Protein AF-0000000073205820 (afdb_homodimer)

Nearest PDB structures (foldseek):
  7w6e-assembly1_A  TM=9.275E-01  e=4.771E-14  Cannabis sativa
  5b0f-assembly1_B  TM=9.514E-01  e=3.331E-13  Cannabis sativa
  5b0c-assembly1_B  TM=9.451E-01  e=3.809E-13  Cannabis sativa
  5b0e-assembly1_A  TM=9.292E-01  e=3.331E-13  Cannabis sativa
  5b08-assembly1_A  TM=9.313E-01  e=4.657E-13  Cannabis sativa

Secondary structure (DSSP, 8-state):
-------EEEEEEEEE-TTS-HHHHHHHHHHHHHHHHH-TT--EEEEEEB--SSGGGTT--EEEEEEESSHHHHHHHHHSHHHHHHHHHHHTTEEEEEEEEE--EE---/-------EEEEEEEEE-TTS-HHHHHHHHHHHHHHHHH-TT--EEEEEEB--SSGGGTT--EEEEEEESSHHHHHHHHHSHHHHHHHHHHHTT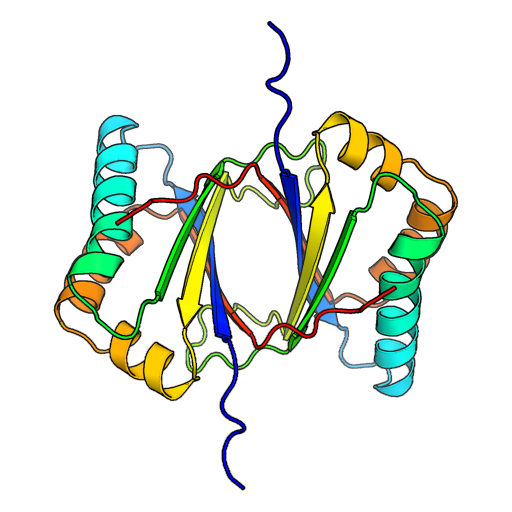EEEEEEEEE--EE---

InterPro domains:
  IPR011008 Dimeric alpha-beta barrel [SSF54909] (8-105)
  IPR013097 Stress responsive alpha+beta-barrel [PF07876] (8-103)
  IPR013097 Stress responsive alpha+beta-barrel [PS51502] (8-102)
  IPR013097 Stress responsive alpha+beta-barrel [SM00886] (8-104)
  IPR044662 Stress-response A/B barrel domain-containing protein HS1/DABB1-like [PTHR33178] (6-105)

Structure (mmCIF, N/CA/C/O backbone):
data_AF-0000000073205820-model_v1
#
loop_
_entity.id
_entity.type
_entity.pdbx_description
1 polymer 'Stress-response A/B barrel domain-containing protein'
#
loop_
_atom_site.group_PDB
_atom_site.id
_atom_site.type_symbol
_atom_site.label_atom_id
_atom_site.label_alt_id
_atom_site.label_comp_id
_atom_site.label_asym_id
_atom_site.label_entity_id
_atom_site.label_seq_id
_atom_site.pdbx_PDB_ins_code
_atom_site.Cartn_x
_atom_site.Cartn_y
_atom_site.Cartn_z
_atom_site.occupancy
_atom_site.B_iso_or_equiv
_atom_site.auth_seq_id
_atom_site.auth_comp_id
_atom_site.auth_asym_id
_atom_site.auth_atom_id
_atom_site.pdbx_PDB_model_num
ATOM 1 N N . MET A 1 1 ? -28.156 -0.396 -0.488 1 25.27 1 MET A N 1
ATOM 2 C CA . MET A 1 1 ? -27.141 0.649 -0.623 1 25.27 1 MET A CA 1
ATOM 3 C C . MET A 1 1 ? -26.062 0.242 -1.625 1 25.27 1 MET A C 1
ATOM 5 O O . MET A 1 1 ? -25.562 -0.881 -1.579 1 25.27 1 MET A O 1
ATOM 9 N N . GLU A 1 2 ? -26.172 0.515 -2.824 1 32.12 2 GLU A N 1
ATOM 10 C CA . GLU A 1 2 ? -25.359 0.076 -3.961 1 32.12 2 GLU A CA 1
ATOM 11 C C . GLU A 1 2 ? -23.875 0.065 -3.615 1 32.12 2 GLU A C 1
ATOM 13 O O . GLU A 1 2 ? -23.328 1.087 -3.203 1 32.12 2 GLU A O 1
ATOM 18 N N . GLU A 1 3 ? -23.391 -0.804 -2.898 1 40.12 3 GLU A N 1
ATOM 19 C CA . GLU A 1 3 ? -21.969 -0.789 -2.615 1 40.12 3 GLU A CA 1
ATOM 20 C C . GLU A 1 3 ? -21.188 -0.096 -3.73 1 40.12 3 GLU A C 1
ATOM 22 O O . GLU A 1 3 ? -21.328 -0.445 -4.902 1 40.12 3 GLU A O 1
ATOM 27 N N . ALA A 1 4 ? -21.125 1.211 -3.668 1 45.03 4 ALA A N 1
ATOM 28 C CA . ALA A 1 4 ? -20.641 2.174 -4.656 1 45.03 4 ALA A CA 1
ATOM 29 C C . ALA A 1 4 ? -19.484 1.592 -5.469 1 45.03 4 ALA A C 1
ATOM 31 O O . ALA A 1 4 ? -18.516 1.087 -4.91 1 45.03 4 ALA A O 1
ATOM 32 N N . LYS A 1 5 ? -19.781 1.108 -6.789 1 66.94 5 LYS A N 1
ATOM 33 C CA . LYS A 1 5 ? -18.891 0.89 -7.922 1 66.94 5 LYS A CA 1
ATOM 34 C C . LYS A 1 5 ? -17.734 1.889 -7.91 1 66.94 5 LYS A C 1
ATOM 36 O O . LYS A 1 5 ? -17.938 3.076 -7.648 1 66.94 5 LYS A O 1
ATOM 41 N N . GLY A 1 6 ? -16.469 1.368 -7.664 1 87.12 6 GLY A N 1
ATOM 42 C CA . GLY A 1 6 ? -15.281 2.199 -7.801 1 87.12 6 GLY A CA 1
ATOM 43 C C . GLY A 1 6 ? -13.984 1.413 -7.703 1 87.12 6 GLY A C 1
ATOM 44 O O . GLY A 1 6 ? -13.984 0.269 -7.246 1 87.12 6 GLY A O 1
ATOM 45 N N . LEU A 1 7 ? -13.016 2.033 -8.07 1 95 7 LEU A N 1
ATOM 46 C CA . LEU A 1 7 ? -11.688 1.425 -8.086 1 95 7 LEU A CA 1
ATOM 47 C C . LEU A 1 7 ? -11.305 0.918 -6.699 1 95 7 LEU A C 1
ATOM 49 O O . LEU A 1 7 ? -11.562 1.588 -5.699 1 95 7 LEU A O 1
ATOM 53 N N . VAL A 1 8 ? -10.883 -0.268 -6.594 1 97.44 8 VAL A N 1
ATOM 54 C CA . VAL A 1 8 ? -10.336 -0.838 -5.371 1 97.44 8 VAL A CA 1
ATOM 55 C C . VAL A 1 8 ? -8.883 -1.249 -5.598 1 97.44 8 VAL A C 1
ATOM 57 O O . VAL A 1 8 ? -8.57 -1.942 -6.566 1 97.44 8 VAL A O 1
ATOM 60 N N . ASN A 1 9 ? -8.062 -0.764 -4.758 1 97.88 9 ASN A N 1
ATOM 61 C CA . ASN A 1 9 ? -6.676 -1.213 -4.762 1 97.88 9 ASN A CA 1
ATOM 62 C C . ASN A 1 9 ? -6.438 -2.311 -3.729 1 97.88 9 ASN A C 1
ATOM 64 O O . ASN A 1 9 ? -6.836 -2.176 -2.57 1 97.88 9 ASN A O 1
ATOM 68 N N . HIS A 1 10 ? -5.922 -3.406 -4.145 1 98.25 10 HIS A N 1
ATOM 69 C CA . HIS A 1 10 ? -5.426 -4.484 -3.299 1 98.25 10 HIS A CA 1
ATOM 70 C C . HIS A 1 10 ? -3.916 -4.379 -3.102 1 98.25 10 HIS A C 1
ATOM 72 O O . HIS A 1 10 ? -3.146 -4.617 -4.035 1 98.25 10 HIS A O 1
ATOM 78 N N . VAL A 1 11 ? -3.488 -4.012 -1.901 1 98.5 11 VAL A N 1
ATOM 79 C CA . VAL A 1 11 ? -2.08 -3.791 -1.588 1 98.5 11 VAL A CA 1
ATOM 80 C C . VAL A 1 11 ? -1.562 -4.926 -0.704 1 98.5 11 VAL A C 1
ATOM 82 O O . VAL A 1 11 ? -2.172 -5.25 0.317 1 98.5 11 VAL A O 1
ATOM 85 N N . VAL A 1 12 ? -0.454 -5.516 -1.089 1 98.25 12 VAL A N 1
ATOM 86 C CA . VAL A 1 12 ? 0.196 -6.578 -0.327 1 98.25 12 VAL A CA 1
ATOM 87 C C . VAL A 1 12 ? 1.626 -6.168 0.014 1 98.25 12 VAL A C 1
ATOM 89 O O . VAL A 1 12 ? 2.42 -5.859 -0.878 1 98.25 12 VAL A O 1
ATOM 92 N N . LEU A 1 13 ? 1.946 -6.039 1.263 1 98.38 13 LEU A N 1
ATOM 93 C CA . LEU A 1 13 ? 3.309 -5.871 1.758 1 98.38 13 LEU A CA 1
ATOM 94 C C . LEU A 1 13 ? 3.881 -7.199 2.238 1 98.38 13 LEU A C 1
ATOM 96 O O . LEU A 1 13 ? 3.225 -7.926 2.988 1 98.38 13 LEU A O 1
ATOM 100 N N . THR A 1 14 ? 5.129 -7.477 1.815 1 98 14 THR A N 1
ATOM 101 C CA . THR A 1 14 ? 5.664 -8.773 2.211 1 98 14 THR A CA 1
ATOM 102 C C . THR A 1 14 ? 7.137 -8.656 2.594 1 98 14 THR A C 1
ATOM 104 O O . THR A 1 14 ? 7.828 -7.738 2.146 1 98 14 THR A O 1
ATOM 107 N N . LYS A 1 15 ? 7.535 -9.469 3.469 1 97.69 15 LYS A N 1
ATOM 108 C CA . LYS A 1 15 ? 8.922 -9.867 3.688 1 97.69 15 LYS A CA 1
ATOM 109 C C . LYS A 1 15 ? 9.125 -11.352 3.41 1 97.69 15 LYS A C 1
ATOM 111 O O . LYS A 1 15 ? 8.484 -12.203 4.039 1 97.69 15 LYS A O 1
ATOM 116 N N . PHE A 1 16 ? 9.945 -11.703 2.479 1 97.31 16 PHE A N 1
ATOM 117 C CA . PHE A 1 16 ? 10.25 -13.102 2.199 1 97.31 16 PHE A CA 1
ATOM 118 C C . PHE A 1 16 ? 11.117 -13.695 3.299 1 97.31 16 PHE A C 1
ATOM 120 O O . PHE A 1 16 ? 11.898 -12.984 3.941 1 97.31 16 PHE A O 1
ATOM 127 N N . LYS A 1 17 ? 10.969 -14.977 3.473 1 97.06 17 LYS A N 1
ATOM 128 C CA . LYS A 1 17 ? 11.891 -15.68 4.359 1 97.06 17 LYS A CA 1
ATOM 129 C C . LYS A 1 17 ? 13.328 -15.594 3.844 1 97.06 17 LYS A C 1
ATOM 131 O O . LYS A 1 17 ? 13.555 -15.555 2.633 1 97.06 17 LYS A O 1
ATOM 136 N N . ASP A 1 18 ? 14.25 -15.641 4.738 1 95.12 18 ASP A N 1
ATOM 137 C CA . ASP A 1 18 ? 15.656 -15.453 4.402 1 95.12 18 ASP A CA 1
ATOM 138 C C . ASP A 1 18 ? 16.172 -16.594 3.539 1 95.12 18 ASP A C 1
ATOM 140 O O . ASP A 1 18 ? 17.141 -16.422 2.797 1 95.12 18 ASP A O 1
ATOM 144 N N . ASP A 1 19 ? 15.539 -17.734 3.607 1 95.75 19 ASP A N 1
ATOM 145 C CA . ASP A 1 19 ? 16.062 -18.906 2.924 1 95.75 19 ASP A CA 1
ATOM 146 C C . ASP A 1 19 ? 15.438 -19.062 1.542 1 95.75 19 ASP A C 1
ATOM 148 O O . ASP A 1 19 ? 15.742 -20.016 0.823 1 95.75 19 ASP A O 1
ATOM 152 N N . VAL A 1 20 ? 14.547 -18.156 1.195 1 95.94 20 VAL A N 1
ATOM 153 C CA . VAL A 1 20 ? 13.961 -18.219 -0.141 1 95.94 20 VAL A CA 1
ATOM 154 C C . VAL A 1 20 ? 14.961 -17.688 -1.165 1 95.94 20 VAL A C 1
ATOM 156 O O . VAL A 1 20 ? 15.438 -16.562 -1.041 1 95.94 20 VAL A O 1
ATOM 159 N N . ALA A 1 21 ? 15.203 -18.438 -2.217 1 95.62 21 ALA A N 1
ATOM 160 C CA . ALA A 1 21 ? 16.172 -18.062 -3.242 1 95.62 21 ALA A CA 1
ATOM 161 C C . ALA A 1 21 ? 15.648 -16.906 -4.098 1 95.62 21 ALA A C 1
ATOM 163 O O . ALA A 1 21 ? 14.453 -16.859 -4.41 1 95.62 21 ALA A O 1
ATOM 164 N N . PRO A 1 22 ? 16.547 -16 -4.508 1 94.19 22 PRO A N 1
ATOM 165 C CA . PRO A 1 22 ? 16.125 -14.883 -5.359 1 94.19 22 PRO A CA 1
ATOM 166 C C . PRO A 1 22 ? 15.422 -15.344 -6.629 1 94.19 22 PRO A C 1
ATOM 168 O O . PRO A 1 22 ? 14.477 -14.695 -7.086 1 94.19 22 PRO A O 1
ATOM 171 N N . GLU A 1 23 ? 15.852 -16.422 -7.176 1 95.12 23 GLU A N 1
ATOM 172 C CA . GLU A 1 23 ? 15.219 -16.938 -8.383 1 95.12 23 GLU A CA 1
ATOM 173 C C . GLU A 1 23 ? 13.773 -17.344 -8.117 1 95.12 23 GLU A C 1
ATOM 175 O O . GLU A 1 23 ? 12.906 -17.188 -8.977 1 95.12 23 GLU A O 1
ATOM 180 N N . ARG A 1 24 ? 13.539 -17.906 -6.969 1 94.81 24 ARG A N 1
ATOM 181 C CA . ARG A 1 24 ? 12.188 -18.297 -6.59 1 94.81 24 ARG A CA 1
ATOM 182 C C . ARG A 1 24 ? 11.297 -17.062 -6.422 1 94.81 24 ARG A C 1
ATOM 184 O O . ARG A 1 24 ? 10.125 -17.094 -6.809 1 94.81 24 ARG A O 1
ATOM 191 N N . ILE A 1 25 ? 11.852 -16.047 -5.867 1 94.5 25 ILE A N 1
ATOM 192 C CA . ILE A 1 25 ? 11.117 -14.789 -5.703 1 94.5 25 ILE A CA 1
ATOM 193 C C . ILE A 1 25 ? 10.734 -14.234 -7.074 1 94.5 25 ILE A C 1
ATOM 195 O O . ILE A 1 25 ? 9.594 -13.82 -7.281 1 94.5 25 ILE A O 1
ATOM 199 N N . GLU A 1 26 ? 11.656 -14.25 -8 1 94.06 26 GLU A N 1
ATOM 200 C CA . GLU A 1 26 ? 11.375 -13.781 -9.352 1 94.06 26 GLU A CA 1
ATOM 201 C C . GLU A 1 26 ? 10.266 -14.602 -10 1 94.06 26 GLU A C 1
ATOM 203 O O . GLU A 1 26 ? 9.391 -14.039 -10.672 1 94.06 26 GLU A O 1
ATOM 208 N N . ASP A 1 27 ? 10.328 -15.891 -9.82 1 94.56 27 ASP A N 1
ATOM 209 C CA . ASP A 1 27 ? 9.289 -16.766 -10.359 1 94.56 27 ASP A CA 1
ATOM 210 C C . ASP A 1 27 ? 7.922 -16.406 -9.773 1 94.56 27 ASP A C 1
ATOM 212 O O . ASP A 1 27 ? 6.918 -16.406 -10.492 1 94.56 27 ASP A O 1
ATOM 216 N N . PHE A 1 28 ? 7.91 -16.109 -8.531 1 93.81 28 PHE A N 1
ATOM 217 C CA . PHE A 1 28 ? 6.66 -15.766 -7.871 1 93.81 28 PHE A CA 1
ATOM 218 C C . PHE A 1 28 ? 6.129 -14.43 -8.375 1 93.81 28 PHE A C 1
ATOM 220 O O . PHE A 1 28 ? 4.926 -14.273 -8.594 1 93.81 28 PHE A O 1
ATOM 227 N N . ILE A 1 29 ? 7.012 -13.531 -8.578 1 94.19 29 ILE A N 1
ATOM 228 C CA . ILE A 1 29 ? 6.602 -12.219 -9.078 1 94.19 29 ILE A CA 1
ATOM 229 C C . ILE A 1 29 ? 6.016 -12.359 -10.477 1 94.19 29 ILE A C 1
ATOM 231 O O . ILE A 1 29 ? 4.973 -11.773 -10.789 1 94.19 29 ILE A O 1
ATOM 235 N N . LYS A 1 30 ? 6.645 -13.219 -11.312 1 94.31 30 LYS A N 1
ATOM 236 C CA . LYS A 1 30 ? 6.117 -13.5 -12.648 1 94.31 30 LYS A CA 1
ATOM 237 C C . LYS A 1 30 ? 4.758 -14.188 -12.57 1 94.31 30 LYS A C 1
ATOM 239 O O . LYS A 1 30 ? 3.852 -13.875 -13.344 1 94.31 30 LYS A O 1
ATOM 244 N N . GLY A 1 31 ? 4.66 -15.125 -11.688 1 95.25 31 GLY A N 1
ATOM 245 C CA . GLY A 1 31 ? 3.387 -15.797 -11.484 1 95.25 31 GLY A CA 1
ATOM 246 C C . GLY A 1 31 ? 2.279 -14.859 -11.055 1 95.25 31 GLY A C 1
ATOM 247 O O . GLY A 1 31 ? 1.153 -14.945 -11.547 1 95.25 31 GLY A O 1
ATOM 248 N N . PHE A 1 32 ? 2.602 -13.992 -10.094 1 96.94 32 PHE A N 1
ATOM 249 C CA . PHE A 1 32 ? 1.637 -13 -9.641 1 96.94 32 PHE A CA 1
ATOM 250 C C . PHE A 1 32 ? 1.197 -12.109 -10.789 1 96.94 32 PHE A C 1
ATOM 252 O O . PHE A 1 32 ? 0.002 -11.875 -10.984 1 96.94 32 PHE A O 1
ATOM 259 N N . ALA A 1 33 ? 2.131 -11.664 -11.555 1 95.12 33 ALA A N 1
ATOM 260 C CA . ALA A 1 33 ? 1.841 -10.805 -12.703 1 95.12 33 ALA A CA 1
ATOM 261 C C . ALA A 1 33 ? 0.921 -11.516 -13.695 1 95.12 33 ALA A C 1
ATOM 263 O O . ALA A 1 33 ? 0.02 -10.891 -14.266 1 95.12 33 ALA A O 1
ATOM 264 N N . ASN A 1 34 ? 1.085 -12.781 -13.875 1 95.56 34 ASN A N 1
ATOM 265 C CA . ASN A 1 34 ? 0.325 -13.547 -14.852 1 95.56 34 ASN A CA 1
ATOM 266 C C . ASN A 1 34 ? -1.138 -13.688 -14.445 1 95.56 34 ASN A C 1
ATOM 268 O O . ASN A 1 34 ? -1.985 -14.047 -15.266 1 95.56 34 ASN A O 1
ATOM 272 N N . LEU A 1 35 ? -1.442 -13.477 -13.164 1 96.88 35 LEU A N 1
ATOM 273 C CA . LEU A 1 35 ? -2.826 -13.57 -12.719 1 96.88 35 LEU A CA 1
ATOM 274 C C . LEU A 1 35 ? -3.705 -12.555 -13.43 1 96.88 35 LEU A C 1
ATOM 276 O O . LEU A 1 35 ? -4.906 -12.773 -13.609 1 96.88 35 LEU A O 1
ATOM 280 N N . VAL A 1 36 ? -3.131 -11.43 -13.852 1 95.25 36 VAL A N 1
ATOM 281 C CA . VAL A 1 36 ? -3.879 -10.422 -14.602 1 95.25 36 VAL A CA 1
ATOM 282 C C . VAL A 1 36 ? -4.461 -11.047 -15.867 1 95.25 36 VAL A C 1
ATOM 284 O O . VAL A 1 36 ? -5.574 -10.711 -16.281 1 95.25 36 VAL A O 1
ATOM 287 N N . ASN A 1 37 ? -3.736 -12 -16.484 1 95.19 37 ASN A N 1
ATOM 288 C CA . ASN A 1 37 ? -4.172 -12.664 -17.703 1 95.19 37 ASN A CA 1
ATOM 289 C C . ASN A 1 37 ? -5.203 -13.75 -17.422 1 95.19 37 ASN A C 1
ATOM 291 O O . ASN A 1 37 ? -5.992 -14.109 -18.297 1 95.19 37 ASN A O 1
ATOM 295 N N . LEU A 1 38 ? -5.23 -14.219 -16.25 1 96.5 38 LEU A N 1
ATOM 296 C CA . LEU A 1 38 ? -6.047 -15.391 -15.93 1 96.5 38 LEU A CA 1
ATOM 297 C C . LEU A 1 38 ? -7.348 -14.977 -15.25 1 96.5 38 LEU A C 1
ATOM 299 O O . LEU A 1 38 ? -8.344 -15.695 -15.32 1 96.5 38 LEU A O 1
ATOM 303 N N . ILE A 1 39 ? -7.355 -13.82 -14.586 1 97.62 39 ILE A N 1
ATOM 304 C CA . ILE A 1 39 ? -8.484 -13.43 -13.758 1 97.62 39 ILE A CA 1
ATOM 305 C C . ILE A 1 39 ? -9.039 -12.086 -14.234 1 97.62 39 ILE A C 1
ATOM 307 O O . ILE A 1 39 ? -8.547 -11.031 -13.852 1 97.62 39 ILE A O 1
ATOM 311 N N . PRO A 1 40 ? -10.094 -12.031 -14.93 1 96.31 40 PRO A N 1
ATOM 312 C CA . PRO A 1 40 ? -10.602 -10.852 -15.641 1 96.31 40 PRO A CA 1
ATOM 313 C C . PRO A 1 40 ? -10.844 -9.664 -14.719 1 96.31 40 PRO A C 1
ATOM 315 O O . PRO A 1 40 ? -10.547 -8.523 -15.086 1 96.31 40 PRO A O 1
ATOM 318 N N . PRO A 1 41 ? -11.242 -9.859 -13.492 1 96.88 41 PRO A N 1
ATOM 319 C CA . PRO A 1 41 ? -11.5 -8.688 -12.641 1 96.88 41 PRO A CA 1
ATOM 320 C C . PRO A 1 41 ? -10.219 -7.969 -12.227 1 96.88 41 PRO A C 1
ATOM 322 O O . PRO A 1 41 ? -10.273 -6.84 -11.734 1 96.88 41 PRO A O 1
ATOM 325 N N . MET A 1 42 ? -9.102 -8.617 -12.266 1 97 42 MET A N 1
ATOM 326 C CA . MET A 1 42 ? -7.82 -7.977 -11.992 1 97 42 MET A CA 1
ATOM 327 C C . MET A 1 42 ? -7.387 -7.105 -13.164 1 97 42 MET A C 1
ATOM 329 O O . MET A 1 42 ? -6.949 -7.617 -14.195 1 97 42 MET A O 1
ATOM 333 N N . LYS A 1 43 ? -7.379 -5.793 -13.023 1 95.44 43 LYS A N 1
ATOM 334 C CA . LYS A 1 43 ? -7.25 -4.883 -14.156 1 95.44 43 LYS A CA 1
ATOM 335 C C . LYS A 1 43 ? -5.805 -4.434 -14.344 1 95.44 43 LYS A C 1
ATOM 337 O O . LYS A 1 43 ? -5.406 -4.051 -15.445 1 95.44 43 LYS A O 1
ATOM 342 N N . SER A 1 44 ? -5.105 -4.449 -13.273 1 95 44 SER A N 1
ATOM 343 C CA . SER A 1 44 ? -3.705 -4.055 -13.352 1 95 44 SER A CA 1
ATOM 344 C C . SER A 1 44 ? -2.889 -4.676 -12.227 1 95 44 SER A C 1
ATOM 346 O O . SER A 1 44 ? -3.451 -5.172 -11.25 1 95 44 SER A O 1
ATOM 348 N N . PHE A 1 45 ? -1.601 -4.688 -12.438 1 96.81 45 PHE A N 1
ATOM 349 C CA . PHE A 1 45 ? -0.646 -5.195 -11.461 1 96.81 45 PHE A CA 1
ATOM 350 C C . PHE A 1 45 ? 0.653 -4.398 -11.508 1 96.81 45 PHE A C 1
ATOM 352 O O . PHE A 1 45 ? 1.171 -4.109 -12.586 1 96.81 45 PHE A O 1
ATOM 359 N N . SER A 1 46 ? 1.111 -3.971 -10.414 1 96.62 46 SER A N 1
ATOM 360 C CA . SER A 1 46 ? 2.422 -3.354 -10.25 1 96.62 46 SER A CA 1
ATOM 361 C C . SER A 1 46 ? 3.094 -3.811 -8.961 1 96.62 46 SER A C 1
ATOM 363 O O . SER A 1 46 ? 2.426 -4.305 -8.047 1 96.62 46 SER A O 1
ATOM 365 N N . TRP A 1 47 ? 4.348 -3.717 -8.961 1 97 47 TRP A N 1
ATOM 366 C CA . TRP A 1 47 ? 5.078 -4.109 -7.762 1 97 47 TRP A CA 1
ATOM 367 C C . TRP A 1 47 ? 6.422 -3.395 -7.68 1 97 47 TRP A C 1
ATOM 369 O O . TRP A 1 47 ? 6.84 -2.742 -8.641 1 97 47 TRP A O 1
ATOM 379 N N . GLY A 1 48 ? 7.066 -3.439 -6.52 1 97 48 GLY A N 1
ATOM 380 C CA . GLY A 1 48 ? 8.406 -2.902 -6.355 1 97 48 GLY A CA 1
ATOM 381 C C . GLY A 1 48 ? 9.047 -3.293 -5.035 1 97 48 GLY A C 1
ATOM 382 O O . GLY A 1 48 ? 8.367 -3.76 -4.121 1 97 48 GLY A O 1
ATOM 383 N N . LYS A 1 49 ? 10.359 -3.154 -5.047 1 96.5 49 LYS A N 1
ATOM 384 C CA . LYS A 1 49 ? 11.117 -3.357 -3.816 1 96.5 49 LYS A CA 1
ATOM 385 C C . LYS A 1 49 ? 11.227 -2.064 -3.014 1 96.5 49 LYS A C 1
ATOM 387 O O . LYS A 1 49 ? 11.203 -0.971 -3.584 1 96.5 49 LYS A O 1
ATOM 392 N N . ASP A 1 50 ? 11.352 -2.24 -1.701 1 97.62 50 ASP A N 1
ATOM 393 C CA . ASP A 1 50 ? 11.531 -1.11 -0.795 1 97.62 50 ASP A CA 1
ATOM 394 C C . ASP A 1 50 ? 12.789 -0.317 -1.151 1 97.62 50 ASP A C 1
ATOM 396 O O . ASP A 1 50 ? 13.852 -0.896 -1.375 1 97.62 50 ASP A O 1
ATOM 400 N N . VAL A 1 51 ? 12.633 0.996 -1.205 1 96.5 51 VAL A N 1
ATOM 401 C CA . VAL A 1 51 ? 13.766 1.896 -1.395 1 96.5 51 VAL A CA 1
ATOM 402 C C . VAL A 1 51 ? 13.766 2.967 -0.307 1 96.5 51 VAL A C 1
ATOM 404 O O . VAL A 1 51 ? 14.367 4.027 -0.471 1 96.5 51 VAL A O 1
ATOM 407 N N . SER A 1 52 ? 12.977 2.707 0.782 1 94.38 52 SER A N 1
ATOM 408 C CA . SER A 1 52 ? 12.852 3.684 1.857 1 94.38 52 SER A CA 1
ATOM 409 C C . SER A 1 52 ? 14.195 3.955 2.523 1 94.38 52 SER A C 1
ATOM 411 O O . SER A 1 52 ? 15.039 3.064 2.609 1 94.38 52 SER A O 1
ATOM 413 N N . ASP A 1 53 ? 14.375 5.129 3.018 1 87.25 53 ASP A N 1
ATOM 414 C CA . ASP A 1 53 ? 15.547 5.496 3.807 1 87.25 53 ASP A CA 1
ATOM 415 C C . ASP A 1 53 ? 15.258 5.391 5.301 1 87.25 53 ASP A C 1
ATOM 417 O O . ASP A 1 53 ? 16.156 5.539 6.125 1 87.25 53 ASP A O 1
ATOM 421 N N . THR A 1 54 ? 13.969 5.152 5.684 1 83.62 54 THR A N 1
ATOM 422 C CA . THR A 1 54 ? 13.578 5.059 7.086 1 83.62 54 THR A CA 1
ATOM 423 C C . THR A 1 54 ? 13.242 3.619 7.457 1 83.62 54 THR A C 1
ATOM 425 O O . THR A 1 54 ? 13.016 2.783 6.582 1 83.62 54 THR A O 1
ATOM 428 N N . SER A 1 55 ? 13.273 3.375 8.773 1 88.25 55 SER A N 1
ATOM 429 C CA . SER A 1 55 ? 12.969 2.039 9.273 1 88.25 55 SER A CA 1
ATOM 430 C C . SER A 1 55 ? 11.469 1.847 9.461 1 88.25 55 SER A C 1
ATOM 432 O O . SER A 1 55 ? 11.031 0.826 10 1 88.25 55 SER A O 1
ATOM 434 N N . MET A 1 56 ? 10.703 2.717 8.984 1 93.38 56 MET A N 1
ATOM 435 C CA . MET A 1 56 ? 9.266 2.645 9.203 1 93.38 56 MET A CA 1
ATOM 436 C C . MET A 1 56 ? 8.641 1.562 8.328 1 93.38 56 MET A C 1
ATOM 438 O O . MET A 1 56 ? 7.457 1.247 8.477 1 93.38 56 MET A O 1
ATOM 442 N N . HIS A 1 57 ? 9.367 0.987 7.461 1 94.69 57 HIS A N 1
ATOM 443 C CA . HIS A 1 57 ? 8.867 -0.115 6.645 1 94.69 57 HIS A CA 1
ATOM 444 C C . HIS A 1 57 ? 8.75 -1.396 7.465 1 94.69 57 HIS A C 1
ATOM 446 O O . HIS A 1 57 ? 8.109 -2.355 7.031 1 94.69 57 HIS A O 1
ATOM 452 N N . GLN A 1 58 ? 9.312 -1.473 8.602 1 95.25 58 GLN A N 1
ATOM 453 C CA . GLN A 1 58 ? 9.164 -2.535 9.594 1 95.25 58 GLN A CA 1
ATOM 454 C C . GLN A 1 58 ? 9.578 -3.887 9.016 1 95.25 58 GLN A C 1
ATOM 456 O O . GLN A 1 58 ? 8.93 -4.902 9.266 1 95.25 58 GLN A O 1
ATOM 461 N N . GLY A 1 59 ? 10.594 -3.904 8.164 1 95.94 59 GLY A N 1
ATOM 462 C CA . GLY A 1 59 ? 11.188 -5.129 7.648 1 95.94 59 GLY A CA 1
ATOM 463 C C . GLY A 1 59 ? 10.555 -5.598 6.355 1 95.94 59 GLY A C 1
ATOM 464 O O . GLY A 1 59 ? 11.039 -6.531 5.719 1 95.94 59 GLY A O 1
ATOM 465 N N . PHE A 1 60 ? 9.445 -5 5.988 1 97.88 60 PHE A N 1
ATOM 466 C CA . PHE A 1 60 ? 8.852 -5.359 4.703 1 97.88 60 PHE A CA 1
ATOM 467 C C . PHE A 1 60 ? 9.766 -4.949 3.553 1 97.88 60 PHE A C 1
ATOM 469 O O . PHE A 1 60 ? 10.391 -3.889 3.598 1 97.88 60 PHE A O 1
ATOM 476 N N . THR A 1 61 ? 9.766 -5.742 2.48 1 96.75 61 THR A N 1
ATOM 477 C CA . THR A 1 61 ? 10.75 -5.531 1.425 1 96.75 61 THR A CA 1
ATOM 478 C C . THR A 1 61 ? 10.062 -5.344 0.075 1 96.75 61 THR A C 1
ATOM 480 O O . THR A 1 61 ? 10.664 -4.824 -0.868 1 96.75 61 THR A O 1
ATOM 483 N N . HIS A 1 62 ? 8.82 -5.852 -0.078 1 97.56 62 HIS A N 1
ATOM 484 C CA . HIS A 1 62 ? 8.133 -5.82 -1.361 1 97.56 62 HIS A CA 1
ATOM 485 C C . HIS A 1 62 ? 6.707 -5.293 -1.21 1 97.56 62 HIS A C 1
ATOM 487 O O . HIS A 1 62 ? 6.043 -5.562 -0.206 1 97.56 62 HIS A O 1
ATOM 493 N N . VAL A 1 63 ? 6.312 -4.59 -2.174 1 98.38 63 VAL A N 1
ATOM 494 C CA . VAL A 1 63 ? 4.938 -4.117 -2.295 1 98.38 63 VAL A CA 1
ATOM 495 C C . VAL A 1 63 ? 4.34 -4.609 -3.611 1 98.38 63 VAL A C 1
ATOM 497 O O . VAL A 1 63 ? 4.953 -4.469 -4.672 1 98.38 63 VAL A O 1
ATOM 500 N N . PHE A 1 64 ? 3.176 -5.191 -3.572 1 98 64 PHE A N 1
ATOM 501 C CA . PHE A 1 64 ? 2.389 -5.59 -4.73 1 98 64 PHE A CA 1
ATOM 502 C C . PHE A 1 64 ? 1.035 -4.887 -4.734 1 98 64 PHE A C 1
ATOM 504 O O . PHE A 1 64 ? 0.369 -4.805 -3.703 1 98 64 PHE A O 1
ATOM 511 N N . VAL A 1 65 ? 0.65 -4.367 -5.875 1 98 65 VAL A N 1
ATOM 512 C CA . VAL A 1 65 ? -0.618 -3.652 -5.969 1 98 65 VAL A CA 1
ATOM 513 C C . VAL A 1 65 ? -1.402 -4.148 -7.184 1 98 65 VAL A C 1
ATOM 515 O O . VAL A 1 65 ? -0.889 -4.145 -8.305 1 98 65 VAL A O 1
ATOM 518 N N . SER A 1 66 ? -2.584 -4.555 -6.965 1 97.75 66 SER A N 1
ATOM 519 C CA . SER A 1 66 ? -3.549 -4.867 -8.016 1 97.75 66 SER A CA 1
ATOM 520 C C . SER A 1 66 ? -4.785 -3.982 -7.91 1 97.75 66 SER A C 1
ATOM 522 O O . SER A 1 66 ? -5.188 -3.598 -6.809 1 97.75 66 SER A O 1
ATOM 524 N N . THR A 1 67 ? -5.371 -3.705 -9.023 1 96.81 67 THR A N 1
ATOM 525 C CA . THR A 1 67 ? -6.547 -2.842 -9.039 1 96.81 67 THR A CA 1
ATOM 526 C C . THR A 1 67 ? -7.754 -3.582 -9.602 1 96.81 67 THR A C 1
ATOM 528 O O . THR A 1 67 ? -7.613 -4.422 -10.492 1 96.81 67 THR A O 1
ATOM 531 N N . PHE A 1 68 ? -8.867 -3.23 -9.07 1 97.38 68 PHE A N 1
ATOM 532 C CA . PHE A 1 68 ? -10.172 -3.768 -9.453 1 97.38 68 PHE A CA 1
ATOM 533 C C . PHE A 1 68 ? -11.195 -2.65 -9.594 1 97.38 68 PHE A C 1
ATOM 535 O O . PHE A 1 68 ? -10.953 -1.516 -9.18 1 97.38 68 PHE A O 1
ATOM 542 N N . GLU A 1 69 ? -12.32 -3.006 -10.148 1 96.25 69 GLU A N 1
ATOM 543 C CA . GLU A 1 69 ? -13.328 -1.978 -10.375 1 96.25 69 GLU A CA 1
ATOM 544 C C . GLU A 1 69 ? -14.422 -2.035 -9.312 1 96.25 69 GLU A C 1
ATOM 546 O O . GLU A 1 69 ? -15.344 -1.213 -9.312 1 96.25 69 GLU A O 1
ATOM 551 N N . SER A 1 70 ? -14.359 -3.041 -8.461 1 95.75 70 SER A N 1
ATOM 552 C CA . SER A 1 70 ? -15.328 -3.188 -7.375 1 95.75 70 SER A CA 1
ATOM 553 C C . SER A 1 70 ? -14.828 -4.172 -6.32 1 95.75 70 SER A C 1
ATOM 555 O O . SER A 1 70 ? -13.906 -4.945 -6.574 1 95.75 70 SER A O 1
ATOM 557 N N . THR A 1 71 ? -15.461 -4.031 -5.125 1 95.88 71 THR A N 1
ATOM 558 C CA . THR A 1 71 ? -15.148 -5.012 -4.09 1 95.88 71 THR A CA 1
ATOM 559 C C . THR A 1 71 ? -15.586 -6.41 -4.52 1 95.88 71 THR A C 1
ATOM 561 O O . THR A 1 71 ? -14.961 -7.402 -4.137 1 95.88 71 THR A O 1
ATOM 564 N N . GLU A 1 72 ? -16.641 -6.52 -5.344 1 96.06 72 GLU A N 1
ATOM 565 C CA . GLU A 1 72 ? -17.047 -7.805 -5.906 1 96.06 72 GLU A CA 1
ATOM 566 C C . GLU A 1 72 ? -15.945 -8.391 -6.789 1 96.06 72 GLU A C 1
ATOM 568 O O . GLU A 1 72 ? -15.719 -9.602 -6.789 1 96.06 72 GLU A O 1
ATOM 573 N N . GLY A 1 73 ? -15.312 -7.527 -7.574 1 97.12 73 GLY A N 1
ATOM 574 C CA . GLY A 1 73 ? -14.188 -7.973 -8.375 1 97.12 73 GLY A CA 1
ATOM 575 C C . GLY A 1 73 ? -13.047 -8.523 -7.535 1 97.12 73 GLY A C 1
ATOM 576 O O . GLY A 1 73 ? -12.422 -9.523 -7.91 1 97.12 73 GLY A O 1
ATOM 577 N N . VAL A 1 74 ? -12.773 -7.875 -6.379 1 97.38 74 VAL A N 1
ATOM 578 C CA . VAL A 1 74 ? -11.75 -8.367 -5.465 1 97.38 74 VAL A CA 1
ATOM 579 C C . VAL A 1 74 ? -12.148 -9.75 -4.941 1 97.38 74 VAL A C 1
ATOM 581 O O . VAL A 1 74 ? -11.32 -10.664 -4.906 1 97.38 74 VAL A O 1
ATOM 584 N N . ALA A 1 75 ? -13.406 -9.852 -4.555 1 96.69 75 ALA A N 1
ATOM 585 C CA . ALA A 1 75 ? -13.891 -11.125 -4.027 1 96.69 75 ALA A CA 1
ATOM 586 C C . ALA A 1 75 ? -13.75 -12.234 -5.062 1 96.69 75 ALA A C 1
ATOM 588 O O . ALA A 1 75 ? -13.359 -13.359 -4.727 1 96.69 75 ALA A O 1
ATOM 589 N N . GLU A 1 76 ? -14.07 -11.969 -6.293 1 97.38 76 GLU A N 1
ATOM 590 C CA . GLU A 1 76 ? -13.914 -12.938 -7.379 1 97.38 76 GLU A CA 1
ATOM 591 C C . GLU A 1 76 ? -12.453 -13.328 -7.559 1 97.38 76 GLU A C 1
ATOM 593 O O . GLU A 1 76 ? -12.141 -14.508 -7.75 1 97.38 76 GLU A O 1
ATOM 598 N N . TYR A 1 77 ? -11.617 -12.359 -7.52 1 97.69 77 TYR A N 1
ATOM 599 C CA . TYR A 1 77 ? -10.18 -12.578 -7.613 1 97.69 77 TYR A CA 1
ATOM 600 C C . TYR A 1 77 ? -9.695 -13.5 -6.492 1 97.69 77 TYR A C 1
ATOM 602 O O . TYR A 1 77 ? -9.008 -14.484 -6.75 1 97.69 77 TYR A O 1
ATOM 610 N N . LEU A 1 78 ? -10.078 -13.219 -5.285 1 96.81 78 LEU A N 1
ATOM 611 C CA . LEU A 1 78 ? -9.609 -13.953 -4.117 1 96.81 78 LEU A CA 1
ATOM 612 C C . LEU A 1 78 ? -10.109 -15.398 -4.148 1 96.81 78 LEU A C 1
ATOM 614 O O . LEU A 1 78 ? -9.422 -16.312 -3.684 1 96.81 78 LEU A O 1
ATOM 618 N N . ALA A 1 79 ? -11.297 -15.594 -4.738 1 97.12 79 ALA A N 1
ATOM 619 C CA . ALA A 1 79 ? -11.922 -16.922 -4.754 1 97.12 79 ALA A CA 1
ATOM 620 C C . ALA A 1 79 ? -11.492 -17.703 -5.988 1 97.12 79 ALA A C 1
ATOM 622 O O . ALA A 1 79 ? -11.719 -18.922 -6.066 1 97.12 79 ALA A O 1
ATOM 623 N N . HIS A 1 80 ? -11.008 -17.031 -6.984 1 97.94 80 HIS A N 1
ATOM 624 C CA . HIS A 1 80 ? -10.664 -17.703 -8.234 1 97.94 80 HIS A CA 1
ATOM 625 C C . HIS A 1 80 ? -9.648 -18.812 -8 1 97.94 80 HIS A C 1
ATOM 627 O O . HIS A 1 80 ? -8.656 -18.625 -7.297 1 97.94 80 HIS A O 1
ATOM 633 N N . PRO A 1 81 ? -9.766 -19.953 -8.617 1 98.06 81 PRO A N 1
ATOM 634 C CA . PRO A 1 81 ? -8.867 -21.094 -8.398 1 98.06 81 PRO A CA 1
ATOM 635 C C . PRO A 1 81 ? -7.41 -20.75 -8.703 1 98.06 81 PRO A C 1
ATOM 637 O O . PRO A 1 81 ? -6.504 -21.188 -7.984 1 98.06 81 PRO A O 1
ATOM 640 N N . ALA A 1 82 ? -7.172 -20 -9.719 1 97.81 82 ALA A N 1
ATOM 641 C CA . ALA A 1 82 ? -5.809 -19.625 -10.07 1 97.81 82 ALA A CA 1
ATOM 642 C C . ALA A 1 82 ? -5.152 -18.828 -8.945 1 97.81 82 ALA A C 1
ATOM 644 O O . ALA A 1 82 ? -3.973 -19.016 -8.648 1 97.81 82 ALA A O 1
ATOM 645 N N . HIS A 1 83 ? -5.895 -17.844 -8.352 1 97.94 83 HIS A N 1
ATOM 646 C CA . HIS A 1 83 ? -5.352 -17.078 -7.23 1 97.94 83 HIS A CA 1
ATOM 647 C C . HIS A 1 83 ? -5.133 -17.969 -6.008 1 97.94 83 HIS A C 1
ATOM 649 O O . HIS A 1 83 ? -4.102 -17.859 -5.34 1 97.94 83 HIS A O 1
ATOM 655 N N . VAL A 1 84 ? -6.117 -18.797 -5.691 1 97.31 84 VAL A N 1
ATOM 656 C CA . VAL A 1 84 ? -6.035 -19.641 -4.504 1 97.31 84 VAL A CA 1
ATOM 657 C C . VAL A 1 84 ? -4.801 -20.547 -4.594 1 97.31 84 VAL A C 1
ATOM 659 O O . VAL A 1 84 ? -4.031 -20.641 -3.635 1 97.31 84 VAL A O 1
ATOM 662 N N . GLU A 1 85 ? -4.59 -21.172 -5.73 1 96.81 85 GLU A N 1
ATOM 663 C CA . GLU A 1 85 ? -3.42 -22.016 -5.93 1 96.81 85 GLU A CA 1
ATOM 664 C C . GLU A 1 85 ? -2.127 -21.219 -5.793 1 96.81 85 GLU A C 1
ATOM 666 O O . GLU A 1 85 ? -1.2 -21.641 -5.098 1 96.81 85 GLU A O 1
ATOM 671 N N . PHE A 1 86 ? -2.098 -20.109 -6.438 1 97.06 86 PHE A N 1
ATOM 672 C CA . PHE A 1 86 ? -0.927 -19.25 -6.395 1 97.06 86 PHE A CA 1
ATOM 673 C C . PHE A 1 86 ? -0.65 -18.781 -4.973 1 97.06 86 PHE A C 1
ATOM 675 O O . PHE A 1 86 ? 0.48 -18.875 -4.488 1 97.06 86 PHE A O 1
ATOM 682 N N . ALA A 1 87 ? -1.695 -18.281 -4.285 1 95.69 87 ALA A N 1
ATOM 683 C CA . ALA A 1 87 ? -1.561 -17.703 -2.947 1 95.69 87 ALA A CA 1
ATOM 684 C C . ALA A 1 87 ? -1.069 -18.75 -1.949 1 95.69 87 ALA A C 1
ATOM 686 O O . ALA A 1 87 ? -0.268 -18.438 -1.063 1 95.69 87 ALA A O 1
ATOM 687 N N . ASN A 1 88 ? -1.531 -19.969 -2.07 1 95.12 88 ASN A N 1
ATOM 688 C CA . ASN A 1 88 ? -1.113 -21.031 -1.177 1 95.12 88 ASN A CA 1
ATOM 689 C C . ASN A 1 88 ? 0.39 -21.281 -1.262 1 95.12 88 ASN A C 1
ATOM 691 O O . ASN A 1 88 ? 1.047 -21.5 -0.241 1 95.12 88 ASN A O 1
ATOM 695 N N . LEU A 1 89 ? 0.948 -21.234 -2.428 1 94 89 LEU A N 1
ATOM 696 C CA . LEU A 1 89 ? 2.383 -21.406 -2.619 1 94 89 LEU A CA 1
ATOM 697 C C . LEU A 1 89 ? 3.146 -20.172 -2.184 1 94 89 LEU A C 1
ATOM 699 O O . LEU A 1 89 ? 4.203 -20.266 -1.552 1 94 89 LEU A O 1
ATOM 703 N N . PHE A 1 90 ? 2.59 -19.016 -2.504 1 93.62 90 PHE A N 1
ATOM 704 C CA . PHE A 1 90 ? 3.23 -17.734 -2.254 1 93.62 90 PHE A CA 1
ATOM 705 C C . PHE A 1 90 ? 3.348 -17.469 -0.757 1 93.62 90 PHE A C 1
ATOM 707 O O . PHE A 1 90 ? 4.391 -17.016 -0.28 1 93.62 90 PHE A O 1
ATOM 714 N N . LEU A 1 91 ? 2.342 -17.844 0.019 1 93.94 91 LEU A N 1
ATOM 715 C CA . LEU A 1 91 ? 2.287 -17.562 1.451 1 93.94 91 LEU A CA 1
ATOM 716 C C . LEU A 1 91 ? 3.355 -18.359 2.197 1 93.94 91 LEU A C 1
ATOM 718 O O . LEU A 1 91 ? 3.826 -17.938 3.254 1 93.94 91 LEU A O 1
ATOM 722 N N . LEU A 1 92 ? 3.818 -19.484 1.638 1 93.62 92 LEU A N 1
ATOM 723 C CA . LEU A 1 92 ? 4.844 -20.328 2.26 1 93.62 92 LEU A CA 1
ATOM 724 C C . LEU A 1 92 ? 6.195 -19.625 2.25 1 93.62 92 LEU A C 1
ATOM 726 O O . LEU A 1 92 ? 7.094 -19.984 3.014 1 93.62 92 LEU A O 1
ATOM 730 N N . CYS A 1 93 ? 6.305 -18.672 1.441 1 95.62 93 CYS A N 1
ATOM 731 C CA . CYS A 1 93 ? 7.598 -18.031 1.245 1 95.62 93 CYS A CA 1
ATOM 732 C C . CYS A 1 93 ? 7.727 -16.797 2.131 1 95.62 93 CYS A C 1
ATOM 734 O O . CYS A 1 93 ? 8.805 -16.203 2.229 1 95.62 93 CYS A O 1
ATOM 736 N N . PHE A 1 94 ? 6.676 -16.406 2.83 1 96.31 94 PHE A N 1
ATOM 737 C CA . PHE A 1 94 ? 6.703 -15.125 3.51 1 96.31 94 PHE A CA 1
ATOM 738 C C . PHE A 1 94 ? 7.035 -15.297 4.988 1 96.31 94 PHE A C 1
ATOM 740 O O . PHE A 1 94 ? 6.57 -16.25 5.625 1 96.31 94 PHE A O 1
ATOM 747 N N . GLU A 1 95 ? 7.855 -14.523 5.477 1 97.12 95 GLU A N 1
ATOM 748 C CA . GLU A 1 95 ? 8.016 -14.312 6.914 1 97.12 95 GLU A CA 1
ATOM 749 C C . GLU A 1 95 ? 6.891 -13.445 7.473 1 97.12 95 GLU A C 1
ATOM 751 O O . GLU A 1 95 ? 6.352 -13.734 8.547 1 97.12 95 GLU A O 1
ATOM 756 N N . LYS A 1 96 ? 6.582 -12.312 6.75 1 96.25 96 LYS A N 1
ATOM 757 C CA . LYS A 1 96 ? 5.504 -11.391 7.082 1 96.25 96 LYS A CA 1
ATOM 758 C C . LYS A 1 96 ? 4.688 -11.023 5.848 1 96.25 96 LYS A C 1
ATOM 760 O O . LYS A 1 96 ? 5.234 -10.922 4.746 1 96.25 96 LYS A O 1
ATOM 765 N N . VAL A 1 97 ? 3.393 -10.82 6.059 1 97.25 97 VAL A N 1
ATOM 766 C CA . VAL A 1 97 ? 2.529 -10.375 4.969 1 97.25 97 VAL A CA 1
ATOM 767 C C . VAL A 1 97 ? 1.383 -9.531 5.527 1 97.25 97 VAL A C 1
ATOM 769 O O . VAL A 1 97 ? 0.835 -9.844 6.586 1 97.25 97 VAL A O 1
ATOM 772 N N . ILE A 1 98 ? 1.112 -8.5 4.922 1 97.88 98 ILE A N 1
ATOM 773 C CA . ILE A 1 98 ? -0.092 -7.695 5.117 1 97.88 98 ILE A CA 1
ATOM 774 C C . ILE A 1 98 ? -0.812 -7.516 3.785 1 97.88 98 ILE A C 1
ATOM 776 O O . ILE A 1 98 ? -0.182 -7.227 2.766 1 97.88 98 ILE A O 1
ATOM 780 N N . ALA A 1 99 ? -2.076 -7.766 3.75 1 98 99 ALA A N 1
ATOM 781 C CA . ALA A 1 99 ? -2.92 -7.473 2.594 1 98 99 ALA A CA 1
ATOM 782 C C . ALA A 1 99 ? -4.094 -6.578 2.98 1 98 99 ALA A C 1
ATOM 784 O O . ALA A 1 99 ? -4.785 -6.844 3.967 1 98 99 ALA A O 1
ATOM 785 N N . ILE A 1 100 ? -4.293 -5.543 2.248 1 98.12 100 ILE A N 1
ATOM 786 C CA . ILE A 1 100 ? -5.367 -4.602 2.555 1 98.12 100 ILE A CA 1
ATOM 787 C C . ILE A 1 100 ? -5.996 -4.102 1.257 1 98.12 100 ILE A C 1
ATOM 789 O O . ILE A 1 100 ? -5.293 -3.836 0.279 1 98.12 100 ILE A O 1
ATOM 793 N N . ASP A 1 101 ? -7.312 -4.008 1.232 1 98.25 101 ASP A N 1
ATOM 794 C CA . ASP A 1 101 ? -8.086 -3.436 0.132 1 98.25 101 ASP A CA 1
ATOM 795 C C . ASP A 1 101 ? -8.672 -2.08 0.52 1 98.25 101 ASP A C 1
ATOM 797 O O . ASP A 1 101 ? -9.18 -1.913 1.631 1 98.25 101 ASP A O 1
ATOM 801 N N . TYR A 1 102 ? -8.594 -1.162 -0.392 1 97.62 102 TYR A N 1
ATOM 802 C CA . TYR A 1 102 ? -9.195 0.136 -0.107 1 97.62 102 TYR A CA 1
ATOM 803 C C . TYR A 1 102 ? -9.656 0.818 -1.39 1 97.62 102 TYR A C 1
ATOM 805 O O . TYR A 1 102 ? -9.18 0.486 -2.48 1 97.62 102 TYR A O 1
ATOM 813 N N . LYS A 1 103 ? -10.594 1.711 -1.288 1 96.44 103 LYS A N 1
ATOM 814 C CA . LYS A 1 103 ? -11.047 2.568 -2.377 1 96.44 103 LYS A CA 1
ATOM 815 C C . LYS A 1 103 ? -10.336 3.916 -2.355 1 96.44 103 LYS A C 1
ATOM 817 O O . LYS A 1 103 ? -10.57 4.738 -1.47 1 96.44 103 LYS A O 1
ATOM 822 N N . PRO A 1 104 ? -9.484 4.094 -3.35 1 96 104 PRO A N 1
ATOM 823 C CA . PRO A 1 104 ? -8.703 5.328 -3.307 1 96 104 PRO A CA 1
ATOM 824 C C . PRO A 1 104 ? -9.539 6.574 -3.562 1 96 104 PRO A C 1
ATOM 826 O O . PRO A 1 104 ? -10.312 6.617 -4.527 1 96 104 PRO A O 1
ATOM 829 N N . THR A 1 105 ? -9.445 7.535 -2.715 1 93.12 105 THR A N 1
ATOM 830 C CA . THR A 1 105 ? -9.906 8.906 -2.908 1 93.12 105 THR A CA 1
ATOM 831 C C . THR A 1 105 ? -8.758 9.812 -3.314 1 93.12 105 THR A C 1
ATOM 833 O O . THR A 1 105 ? -7.832 10.047 -2.531 1 93.12 105 THR A O 1
ATOM 836 N N . ILE A 1 106 ? -8.828 10.219 -4.578 1 86.56 106 ILE A N 1
ATOM 837 C CA . ILE A 1 106 ? -7.762 11.062 -5.105 1 86.56 106 ILE A CA 1
ATOM 838 C C . ILE A 1 106 ? -8.039 12.523 -4.746 1 86.56 106 ILE A C 1
ATOM 840 O O . ILE A 1 106 ? -9.133 13.039 -5.008 1 86.56 106 ILE A O 1
ATOM 844 N N . VAL A 1 107 ? -7.094 13.062 -4.047 1 77 107 VAL A N 1
ATOM 845 C CA . VAL A 1 107 ? -7.262 14.469 -3.689 1 77 107 VAL A CA 1
ATOM 846 C C . VAL A 1 107 ? -6.66 15.352 -4.777 1 77 107 VAL A C 1
ATOM 848 O O . VAL A 1 107 ? -5.496 15.188 -5.152 1 77 107 VAL A O 1
ATOM 851 N N . LYS A 1 108 ? -7.629 15.992 -5.512 1 64.5 108 LYS A N 1
ATOM 852 C CA . LYS A 1 108 ? -7.219 16.922 -6.555 1 64.5 108 LYS A CA 1
ATOM 853 C C . LYS A 1 108 ? -6.828 18.281 -5.957 1 64.5 108 LYS A C 1
ATOM 855 O O . LYS A 1 108 ? -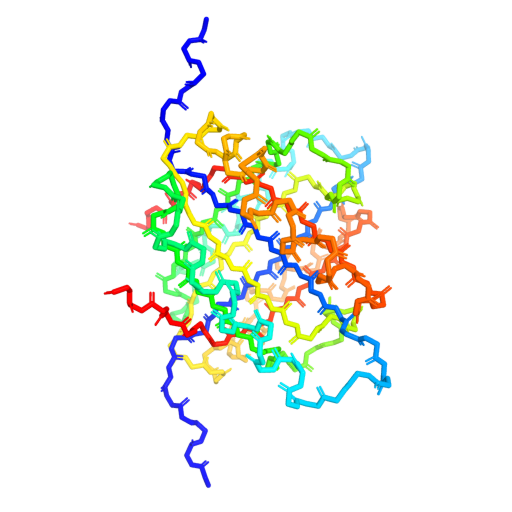7.543 18.812 -5.109 1 64.5 108 LYS A O 1
ATOM 860 N N . LEU A 1 109 ? -5.523 18.531 -6.113 1 56 109 LEU A N 1
ATOM 861 C CA . LEU A 1 109 ? -5.105 19.875 -5.766 1 56 109 LEU A CA 1
ATOM 862 C C . LEU A 1 109 ? -5.816 20.906 -6.637 1 56 109 LEU A C 1
ATOM 864 O O . LEU A 1 109 ? -6.191 20.609 -7.773 1 56 109 LEU A O 1
ATOM 868 N N . MET B 1 1 ? 26.25 5.887 -10.734 1 25.42 1 MET B N 1
ATOM 869 C CA . MET B 1 1 ? 25.094 5.086 -11.156 1 25.42 1 MET B CA 1
ATOM 870 C C . MET B 1 1 ? 23.797 5.875 -11.008 1 25.42 1 MET B C 1
ATOM 872 O O . MET B 1 1 ? 23.547 6.48 -9.969 1 25.42 1 MET B O 1
ATOM 876 N N . GLU B 1 2 ? 23.375 6.578 -11.938 1 32.12 2 GLU B N 1
ATOM 877 C CA . GLU B 1 2 ? 22.281 7.547 -11.945 1 32.12 2 GLU B CA 1
ATOM 878 C C . GLU B 1 2 ? 21.078 7.031 -11.172 1 32.12 2 GLU B C 1
ATOM 880 O O . GLU B 1 2 ? 20.547 5.961 -11.484 1 32.12 2 GLU B O 1
ATOM 885 N N . GLU B 1 3 ? 21.078 6.977 -9.953 1 40.44 3 GLU B N 1
ATOM 886 C CA . GLU B 1 3 ? 19.891 6.508 -9.234 1 40.44 3 GLU B CA 1
ATOM 887 C C . GLU B 1 3 ? 18.625 6.738 -10.055 1 40.44 3 GLU B C 1
ATOM 889 O O . GLU B 1 3 ? 18.375 7.852 -10.516 1 40.44 3 GLU B O 1
ATOM 894 N N . ALA B 1 4 ? 18.359 5.805 -10.945 1 44.31 4 ALA B N 1
ATOM 895 C CA . ALA B 1 4 ? 17.359 5.809 -12.016 1 44.31 4 ALA B CA 1
ATOM 896 C C . ALA B 1 4 ? 16.125 6.594 -11.617 1 44.31 4 ALA B C 1
ATOM 898 O O . ALA B 1 4 ? 15.531 6.34 -10.555 1 44.31 4 ALA B O 1
ATOM 899 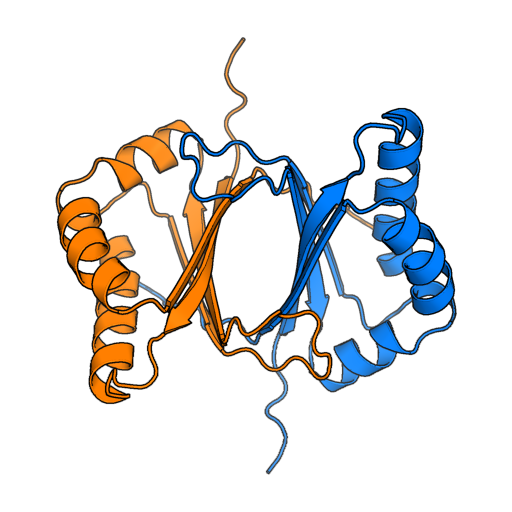N N . LYS B 1 5 ? 16 7.945 -12.086 1 67 5 LYS B N 1
ATOM 900 C CA . LYS B 1 5 ? 14.805 8.758 -12.234 1 67 5 LYS B CA 1
ATOM 901 C C . LYS B 1 5 ? 13.586 7.898 -12.555 1 67 5 LYS B C 1
ATOM 903 O O . LYS B 1 5 ? 13.672 6.961 -13.344 1 67 5 LYS B O 1
ATOM 908 N N . GLY B 1 6 ? 12.586 7.852 -11.555 1 87.12 6 GLY B N 1
ATOM 909 C CA . GLY B 1 6 ? 11.312 7.199 -11.805 1 87.12 6 GLY B CA 1
ATOM 910 C C . GLY B 1 6 ? 10.312 7.402 -10.688 1 87.12 6 GLY B C 1
ATOM 911 O O . GLY B 1 6 ? 10.68 7.793 -9.578 1 87.12 6 GLY B O 1
ATOM 912 N N . LEU B 1 7 ? 9.164 7.113 -10.984 1 95.06 7 LEU B N 1
ATOM 913 C CA . LEU B 1 7 ? 8.062 7.285 -10.039 1 95.06 7 LEU B CA 1
ATOM 914 C C . LEU B 1 7 ? 8.328 6.512 -8.758 1 95.06 7 LEU B C 1
ATOM 916 O O . LEU B 1 7 ? 8.812 5.379 -8.797 1 95.06 7 LEU B O 1
ATOM 920 N N . VAL B 1 8 ? 8.188 7.125 -7.664 1 97.44 8 VAL B N 1
ATOM 921 C CA . VAL B 1 8 ? 8.25 6.484 -6.355 1 97.44 8 VAL B CA 1
ATOM 922 C C . VAL B 1 8 ? 6.918 6.66 -5.629 1 97.44 8 VAL B C 1
ATOM 924 O O . VAL B 1 8 ? 6.395 7.773 -5.539 1 97.44 8 VAL B O 1
ATOM 927 N N . ASN B 1 9 ? 6.402 5.574 -5.207 1 97.94 9 ASN B N 1
ATOM 928 C CA . ASN B 1 9 ? 5.219 5.621 -4.359 1 97.94 9 ASN B CA 1
ATOM 929 C C . ASN B 1 9 ? 5.582 5.52 -2.881 1 97.94 9 ASN B C 1
ATOM 931 O O . ASN B 1 9 ? 6.348 4.641 -2.486 1 97.94 9 ASN B O 1
ATOM 935 N N . HIS B 1 10 ? 5.148 6.453 -2.105 1 98.25 10 HIS B N 1
ATOM 936 C CA . HIS B 1 10 ? 5.207 6.43 -0.648 1 98.25 10 HIS B CA 1
ATOM 937 C C . HIS B 1 10 ? 3.887 5.945 -0.054 1 98.25 10 HIS B C 1
ATOM 939 O O . HIS B 1 10 ? 2.879 6.652 -0.113 1 98.25 10 HIS B O 1
ATOM 945 N N . VAL B 1 11 ? 3.879 4.738 0.507 1 98.5 11 VAL B N 1
ATOM 946 C CA . VAL B 1 11 ? 2.676 4.113 1.047 1 98.5 11 VAL B CA 1
ATOM 947 C C . VAL B 1 11 ? 2.74 4.102 2.572 1 98.5 11 VAL B C 1
ATOM 949 O O . VAL B 1 11 ? 3.734 3.664 3.154 1 98.5 11 VAL B O 1
ATOM 952 N N . VAL B 1 12 ? 1.699 4.582 3.213 1 98.31 12 VAL B N 1
ATOM 953 C CA . VAL B 1 12 ? 1.582 4.59 4.668 1 98.31 12 VAL B CA 1
ATOM 954 C C . VAL B 1 12 ? 0.334 3.814 5.086 1 98.31 12 VAL B C 1
ATOM 956 O O . VAL B 1 12 ? -0.777 4.137 4.66 1 98.31 12 VAL B O 1
ATOM 959 N N . LEU B 1 13 ? 0.486 2.744 5.805 1 98.38 13 LEU B N 1
ATOM 960 C CA . LEU B 1 13 ? -0.598 2.023 6.465 1 98.38 13 LEU B CA 1
ATOM 961 C C . LEU B 1 13 ? -0.703 2.424 7.934 1 98.38 13 LEU B C 1
ATOM 963 O O . LEU B 1 13 ? 0.303 2.457 8.641 1 98.38 13 LEU B O 1
ATOM 967 N N . THR B 1 14 ? -1.949 2.699 8.359 1 98.06 14 THR B N 1
ATOM 968 C CA . THR B 1 14 ? -2.061 3.148 9.742 1 98.06 14 THR B CA 1
ATOM 969 C C . THR B 1 14 ? -3.275 2.52 10.422 1 98.06 14 THR B C 1
ATOM 971 O O . THR B 1 14 ? -4.23 2.129 9.75 1 98.06 14 THR B O 1
ATOM 974 N N . LYS B 1 15 ? -3.164 2.324 11.664 1 97.69 15 LYS B N 1
ATOM 975 C CA . LYS B 1 15 ? -4.273 2.166 12.602 1 97.69 15 LYS B CA 1
ATOM 976 C C . LYS B 1 15 ? -4.293 3.297 13.625 1 97.69 15 LYS B C 1
ATOM 978 O O . LYS B 1 15 ? -3.326 3.484 14.367 1 97.69 15 LYS B O 1
ATOM 983 N N . PHE B 1 16 ? -5.336 4.055 13.672 1 97.38 16 PHE B N 1
ATOM 984 C CA . PHE B 1 16 ? -5.465 5.113 14.664 1 97.38 16 PHE B CA 1
ATOM 985 C C . PHE B 1 16 ? -5.738 4.527 16.047 1 97.38 16 PHE B C 1
ATOM 987 O O . PHE B 1 16 ? -6.336 3.455 16.156 1 97.38 16 PHE B O 1
ATOM 994 N N . LYS B 1 17 ? -5.301 5.25 17.031 1 97.12 17 LYS B N 1
ATOM 995 C CA . LYS B 1 17 ? -5.684 4.883 18.391 1 97.12 17 LYS B CA 1
ATOM 996 C C . LYS B 1 17 ? -7.195 4.953 18.578 1 97.12 17 LYS B C 1
ATOM 998 O O . LYS B 1 17 ? -7.863 5.789 17.969 1 97.12 17 LYS B O 1
ATOM 1003 N N . ASP B 1 18 ? -7.695 4.156 19.469 1 95.19 18 ASP B N 1
ATOM 1004 C CA . ASP B 1 18 ? -9.133 4.027 19.656 1 95.19 18 ASP B CA 1
ATOM 1005 C C . ASP B 1 18 ? -9.727 5.316 20.219 1 95.19 18 ASP B C 1
ATOM 1007 O O . ASP B 1 18 ? -10.922 5.586 20.047 1 95.19 18 ASP B O 1
ATOM 1011 N N . ASP B 1 19 ? -8.914 6.105 20.859 1 95.81 19 ASP B N 1
ATOM 1012 C CA . ASP B 1 19 ? -9.445 7.281 21.547 1 95.81 19 ASP B CA 1
ATOM 1013 C C . ASP B 1 19 ? -9.359 8.523 20.672 1 95.81 19 ASP B C 1
ATOM 1015 O O . ASP B 1 19 ? -9.742 9.617 21.078 1 95.81 19 ASP B O 1
ATOM 1019 N N . VAL B 1 20 ? -8.852 8.352 19.469 1 96.06 20 VAL B N 1
ATOM 1020 C CA . VAL B 1 20 ? -8.812 9.492 18.547 1 96.06 20 VAL B CA 1
ATOM 1021 C C . VAL B 1 20 ? -10.195 9.727 17.953 1 96.06 20 VAL B C 1
ATOM 1023 O O . VAL B 1 20 ? -10.789 8.82 17.359 1 96.06 20 VAL B O 1
ATOM 1026 N N . ALA B 1 21 ? -10.672 10.953 18.031 1 95.81 21 ALA B N 1
ATOM 1027 C CA . ALA B 1 21 ? -12 11.297 17.547 1 95.81 21 ALA B CA 1
ATOM 1028 C C . ALA B 1 21 ? -12.047 11.281 16.016 1 95.81 21 ALA B C 1
ATOM 1030 O O . ALA B 1 21 ? -11.086 11.695 15.359 1 95.81 21 ALA B O 1
ATOM 1031 N N . PRO B 1 22 ? -13.195 10.836 15.438 1 94.38 22 PRO B N 1
ATOM 1032 C CA . PRO B 1 22 ? -13.328 10.82 13.984 1 94.38 22 PRO B CA 1
ATOM 1033 C C . PRO B 1 22 ? -13.078 12.188 13.352 1 94.38 22 PRO B C 1
ATOM 1035 O O . PRO B 1 22 ? -12.508 12.273 12.258 1 94.38 22 PRO B O 1
ATOM 1038 N N . GLU B 1 23 ? -13.484 13.219 14.008 1 95.19 23 GLU B N 1
ATOM 1039 C CA . GLU B 1 23 ? -13.266 14.562 13.484 1 95.19 23 GLU B CA 1
ATOM 1040 C C . GLU B 1 23 ? -11.781 14.883 13.398 1 95.19 23 GLU B C 1
ATOM 1042 O O . GLU B 1 23 ? -11.344 15.57 12.469 1 95.19 23 GLU B O 1
ATOM 1047 N N . ARG B 1 24 ? -11.039 14.43 14.359 1 94.94 24 ARG B N 1
ATOM 1048 C CA . ARG B 1 24 ? -9.594 14.641 14.352 1 94.94 24 ARG B CA 1
ATOM 1049 C C . ARG B 1 24 ? -8.938 13.883 13.203 1 94.94 24 ARG B C 1
ATOM 1051 O O . ARG B 1 24 ? -8.016 14.398 12.562 1 94.94 24 ARG B O 1
ATOM 1058 N N . ILE B 1 25 ? -9.422 12.719 12.961 1 94.62 25 ILE B N 1
ATOM 1059 C CA . ILE B 1 25 ? -8.914 11.91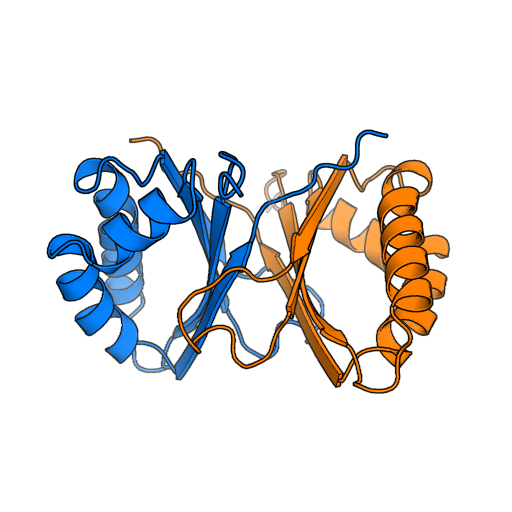4 11.844 1 94.62 25 ILE B CA 1
ATOM 1060 C C . ILE B 1 25 ? -9.172 12.641 10.531 1 94.62 25 ILE B C 1
ATOM 1062 O O . ILE B 1 25 ? -8.289 12.734 9.68 1 94.62 25 ILE B O 1
ATOM 1066 N N . GLU B 1 26 ? -10.359 13.172 10.375 1 94.19 26 GLU B N 1
ATOM 1067 C CA . GLU B 1 26 ? -10.695 13.922 9.172 1 94.19 26 GLU B CA 1
ATOM 1068 C C . GLU B 1 26 ? -9.781 15.133 8.992 1 94.19 26 GLU B C 1
ATOM 1070 O O . GLU B 1 26 ? -9.328 15.422 7.883 1 94.19 26 GLU B O 1
ATOM 1075 N N . ASP B 1 27 ? -9.539 15.82 10.078 1 94.56 27 ASP B N 1
ATOM 1076 C CA . ASP B 1 27 ? -8.633 16.969 10.039 1 94.56 27 ASP B CA 1
ATOM 1077 C C . ASP B 1 27 ? -7.234 16.547 9.586 1 94.56 27 ASP B C 1
ATOM 1079 O O . ASP B 1 27 ? -6.59 17.266 8.805 1 94.56 27 ASP B O 1
ATOM 1083 N N . PHE B 1 28 ? -6.816 15.43 10.055 1 93.75 28 PHE B N 1
ATOM 1084 C CA . PHE B 1 28 ? -5.492 14.938 9.695 1 93.75 28 PHE B CA 1
ATOM 1085 C C . PHE B 1 28 ? -5.441 14.547 8.219 1 93.75 28 PHE B C 1
A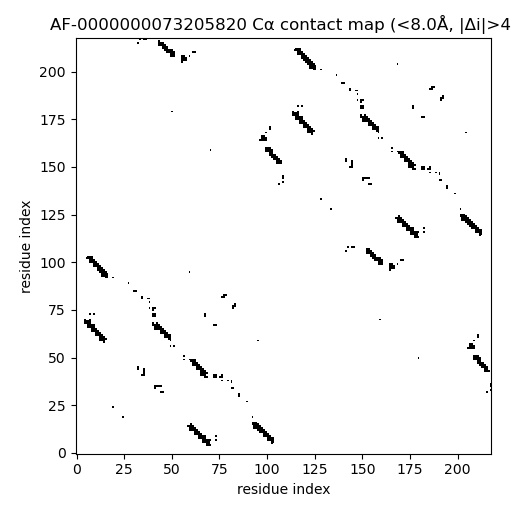TOM 1087 O O . PHE B 1 28 ? -4.457 14.82 7.531 1 93.75 28 PHE B O 1
ATOM 1094 N N . ILE B 1 29 ? -6.48 13.969 7.77 1 94.31 29 ILE B N 1
ATOM 1095 C CA . ILE B 1 29 ? -6.527 13.57 6.371 1 94.31 29 ILE B CA 1
ATOM 1096 C C . ILE B 1 29 ? -6.496 14.805 5.473 1 94.31 29 ILE B C 1
ATOM 1098 O O . ILE B 1 29 ? -5.77 14.836 4.48 1 94.31 29 ILE B O 1
ATOM 1102 N N . LYS B 1 30 ? -7.227 15.859 5.879 1 94.38 30 LYS B N 1
ATOM 1103 C CA . LYS B 1 30 ? -7.195 17.125 5.145 1 94.38 30 LYS B CA 1
ATOM 1104 C C . LYS B 1 30 ? -5.805 17.75 5.184 1 94.38 30 LYS B C 1
ATOM 1106 O O . LYS B 1 30 ? -5.328 18.281 4.18 1 94.38 30 LYS B O 1
ATOM 1111 N N . GLY B 1 31 ? -5.215 17.719 6.344 1 95.25 31 GLY B N 1
ATOM 1112 C CA . GLY B 1 31 ? -3.859 18.234 6.477 1 95.25 31 GLY B CA 1
ATOM 1113 C C . GLY B 1 31 ? -2.859 17.5 5.605 1 95.25 31 GLY B C 1
ATOM 1114 O O . GLY B 1 31 ? -2.006 18.125 4.973 1 95.25 31 GLY B O 1
ATOM 1115 N N . PHE B 1 32 ? -2.957 16.172 5.621 1 96.94 32 PHE B N 1
ATOM 1116 C CA . PHE B 1 32 ? -2.086 15.367 4.777 1 96.94 32 PHE B CA 1
ATOM 1117 C C . PHE B 1 32 ? -2.279 15.719 3.305 1 96.94 32 PHE B C 1
ATOM 1119 O O . PHE B 1 32 ? -1.305 15.922 2.578 1 96.94 32 PHE B O 1
ATOM 1126 N N . ALA B 1 33 ? -3.488 15.836 2.904 1 95.19 33 ALA B N 1
ATOM 1127 C CA . ALA B 1 33 ? -3.809 16.172 1.522 1 95.19 33 ALA B CA 1
ATOM 1128 C C . ALA B 1 33 ? -3.219 17.531 1.147 1 95.19 33 ALA B C 1
ATOM 1130 O O . ALA B 1 33 ? -2.727 17.719 0.031 1 95.19 33 ALA B O 1
ATOM 1131 N N . ASN B 1 34 ? -3.203 18.469 2.043 1 95.5 34 ASN B N 1
ATOM 1132 C CA . ASN B 1 34 ? -2.744 19.828 1.777 1 95.5 34 ASN B CA 1
ATOM 1133 C C . ASN B 1 34 ? -1.233 19.875 1.562 1 95.5 34 ASN B C 1
ATOM 1135 O O . ASN B 1 34 ? -0.706 20.859 1.054 1 95.5 34 ASN B O 1
ATOM 1139 N N . LEU B 1 35 ? -0.518 18.828 2.004 1 96.94 35 LEU B N 1
ATOM 1140 C CA . LEU B 1 35 ? 0.929 18.797 1.813 1 96.94 35 LEU B CA 1
ATOM 1141 C C . LEU B 1 35 ? 1.282 18.844 0.33 1 96.94 35 LEU B C 1
ATOM 1143 O O . LEU B 1 35 ? 2.346 19.328 -0.047 1 96.94 35 LEU B O 1
ATOM 1147 N N . VAL B 1 36 ? 0.408 18.312 -0.528 1 95.25 36 VAL B N 1
ATOM 1148 C CA . VAL B 1 36 ? 0.631 18.359 -1.97 1 95.25 36 VAL B CA 1
ATOM 1149 C C . VAL B 1 36 ? 0.796 19.812 -2.428 1 95.25 36 VAL B C 1
ATOM 1151 O O . VAL B 1 36 ? 1.587 20.094 -3.33 1 95.25 36 VAL B O 1
ATOM 1154 N N . ASN B 1 37 ? 0.067 20.75 -1.791 1 95.19 37 ASN B N 1
ATOM 1155 C CA . ASN B 1 37 ? 0.119 22.156 -2.141 1 95.19 37 ASN B CA 1
ATOM 1156 C C . ASN B 1 37 ? 1.357 22.844 -1.559 1 95.19 37 ASN B C 1
ATOM 1158 O O . ASN B 1 37 ? 1.805 23.875 -2.066 1 95.19 37 ASN B O 1
ATOM 1162 N N . LEU B 1 38 ? 1.913 22.281 -0.578 1 96.5 38 LEU B N 1
ATOM 1163 C CA . LEU B 1 38 ? 2.98 22.938 0.163 1 96.5 38 LEU B CA 1
ATOM 1164 C C . LEU B 1 38 ? 4.344 22.406 -0.253 1 96.5 38 LEU B C 1
ATOM 1166 O O . LEU B 1 38 ? 5.355 23.094 -0.122 1 96.5 38 LEU B O 1
ATOM 1170 N N . ILE B 1 39 ? 4.391 21.172 -0.734 1 97.62 39 ILE B N 1
ATOM 1171 C CA . ILE B 1 39 ? 5.664 20.5 -0.985 1 97.62 39 ILE B CA 1
ATOM 1172 C C . ILE B 1 39 ? 5.75 20.094 -2.455 1 97.62 39 ILE B C 1
ATOM 1174 O O . ILE B 1 39 ? 5.258 19.031 -2.842 1 97.62 39 ILE B O 1
ATOM 1178 N N . PRO B 1 40 ? 6.449 20.75 -3.277 1 96.19 40 PRO B N 1
ATOM 1179 C CA . PRO B 1 40 ? 6.438 20.625 -4.734 1 96.19 40 PRO B CA 1
ATOM 1180 C C . PRO B 1 40 ? 6.793 19.203 -5.199 1 96.19 40 PRO B C 1
ATOM 1182 O O . PRO B 1 40 ? 6.184 18.688 -6.141 1 96.19 40 PRO B O 1
ATOM 1185 N N . PRO B 1 41 ? 7.648 18.484 -4.516 1 96.88 41 PRO B N 1
ATOM 1186 C CA . PRO B 1 41 ? 7.992 17.156 -5.008 1 96.88 41 PRO B CA 1
ATOM 1187 C C . PRO B 1 41 ? 6.855 16.141 -4.832 1 96.88 41 PRO B C 1
ATOM 1189 O O . PRO B 1 41 ? 6.887 15.062 -5.418 1 96.88 41 PRO B O 1
ATOM 1192 N N . MET B 1 42 ? 5.938 16.406 -3.951 1 97 42 MET B N 1
ATOM 1193 C CA . MET B 1 42 ? 4.758 15.555 -3.797 1 97 42 MET B CA 1
ATOM 1194 C C . MET B 1 42 ? 3.771 15.781 -4.938 1 97 42 MET B C 1
ATOM 1196 O O . MET B 1 42 ? 3.074 16.797 -4.965 1 97 42 MET B O 1
ATOM 1200 N N . LYS B 1 43 ? 3.59 14.82 -5.824 1 95.5 43 LYS B N 1
ATOM 1201 C CA . LYS B 1 43 ? 2.891 15.055 -7.082 1 95.5 43 LYS B CA 1
ATOM 1202 C C . LYS B 1 43 ? 1.425 14.641 -6.98 1 95.5 43 LYS B C 1
ATOM 1204 O O . LYS B 1 43 ? 0.582 15.125 -7.738 1 95.5 43 LYS B O 1
ATOM 1209 N N . SER B 1 44 ? 1.189 13.742 -6.109 1 95 44 SER B N 1
ATOM 1210 C CA . SER B 1 44 ? -0.188 13.297 -5.926 1 95 44 SER B CA 1
ATOM 1211 C C . SER B 1 44 ? -0.397 12.719 -4.531 1 95 44 SER B C 1
ATOM 1213 O O . SER B 1 44 ? 0.568 12.414 -3.828 1 95 44 SER B O 1
ATOM 1215 N N . PHE B 1 45 ? -1.646 12.648 -4.156 1 96.75 45 PHE B N 1
ATOM 1216 C CA . PHE B 1 45 ? -2.062 12.078 -2.879 1 96.75 45 PHE B CA 1
ATOM 1217 C C . PHE B 1 45 ? -3.402 11.367 -3.012 1 96.75 45 PHE B C 1
ATOM 1219 O O . PHE B 1 45 ? -4.328 11.891 -3.641 1 96.75 45 PHE B O 1
ATOM 1226 N N . SER B 1 46 ? -3.49 10.203 -2.549 1 96.62 46 SER B N 1
ATOM 1227 C CA . SER B 1 46 ? -4.734 9.445 -2.428 1 96.62 46 SER B CA 1
ATOM 1228 C C . SER B 1 46 ? -4.781 8.672 -1.117 1 96.62 46 SER B C 1
ATOM 1230 O O . SER B 1 46 ? -3.744 8.43 -0.494 1 96.62 46 SER B O 1
ATOM 1232 N N . TRP B 1 47 ? -5.941 8.383 -0.723 1 97.06 47 TRP B N 1
ATOM 1233 C CA . TRP B 1 47 ? -6.086 7.617 0.511 1 97.06 47 TRP B CA 1
ATOM 1234 C C . TRP B 1 47 ? -7.406 6.852 0.527 1 97.06 47 TRP B C 1
ATOM 1236 O O . TRP B 1 47 ? -8.258 7.059 -0.337 1 97.06 47 TRP B O 1
ATOM 1246 N N . GLY B 1 48 ? -7.555 5.918 1.449 1 97 48 GLY B N 1
ATOM 1247 C CA . GLY B 1 48 ? -8.812 5.207 1.646 1 97 48 GLY B CA 1
ATOM 1248 C C . GLY B 1 48 ? -8.828 4.367 2.908 1 97 48 GLY B C 1
ATOM 1249 O O . GLY B 1 48 ? -7.785 4.117 3.51 1 97 48 GLY B O 1
ATOM 1250 N N . LYS B 1 49 ? -10.062 4.059 3.291 1 96.56 49 LYS B N 1
ATOM 1251 C CA . LYS B 1 49 ? -10.25 3.143 4.41 1 96.56 49 LYS B CA 1
ATOM 1252 C C . LYS B 1 49 ? -10.281 1.692 3.938 1 96.56 49 LYS B C 1
ATOM 1254 O O . LYS B 1 49 ? -10.68 1.411 2.807 1 96.56 49 LYS B O 1
ATOM 1259 N N . ASP B 1 50 ? -9.867 0.803 4.844 1 97.69 50 ASP B N 1
ATOM 1260 C CA . ASP B 1 50 ? -9.898 -0.632 4.578 1 97.69 50 ASP B CA 1
ATOM 1261 C C . ASP B 1 50 ? -11.312 -1.107 4.262 1 97.69 50 ASP B C 1
ATOM 1263 O O . ASP B 1 50 ? -12.266 -0.754 4.965 1 97.69 50 ASP B O 1
ATOM 1267 N N . VAL B 1 51 ? -11.422 -1.889 3.199 1 96.62 51 VAL B N 1
ATOM 1268 C CA . VAL B 1 51 ? -12.688 -2.531 2.854 1 96.62 51 VAL B CA 1
ATOM 1269 C C . VAL B 1 51 ? -12.469 -4.031 2.666 1 96.62 51 VAL B C 1
ATOM 1271 O O . VAL B 1 51 ? -13.266 -4.703 2.012 1 96.62 51 VAL B O 1
ATOM 1274 N N . SER B 1 52 ? -11.305 -4.52 3.162 1 94.5 52 SER B N 1
ATOM 1275 C CA . SER B 1 52 ? -10.961 -5.93 2.992 1 94.5 52 SER B CA 1
ATOM 1276 C C . SER B 1 52 ? -11.984 -6.832 3.67 1 94.5 52 SER B C 1
ATOM 1278 O O . SER B 1 52 ? -12.562 -6.469 4.695 1 94.5 52 SER B O 1
ATOM 1280 N N . ASP B 1 53 ? -12.172 -7.988 3.145 1 87.19 53 ASP B N 1
ATOM 1281 C CA . ASP B 1 53 ? -13.008 -9.016 3.762 1 87.19 53 ASP B CA 1
ATOM 1282 C C . ASP B 1 53 ? -12.164 -10.008 4.562 1 87.19 53 ASP B C 1
ATOM 1284 O O . ASP B 1 53 ? -12.703 -10.859 5.266 1 87.19 53 ASP B O 1
ATOM 1288 N N . THR B 1 54 ? -10.797 -9.914 4.457 1 83.38 54 THR B N 1
ATOM 1289 C CA . THR B 1 54 ? -9.898 -10.828 5.16 1 83.38 54 THR B CA 1
ATOM 1290 C C . THR B 1 54 ? -9.203 -10.109 6.312 1 83.38 54 THR B C 1
ATOM 1292 O O . THR B 1 54 ? -9.156 -8.883 6.355 1 83.38 54 THR B O 1
ATOM 1295 N N . SER B 1 55 ? -8.703 -10.938 7.242 1 88.38 55 SER B N 1
ATOM 1296 C CA . SER B 1 55 ? -8 -10.391 8.398 1 88.38 55 SER B CA 1
ATOM 1297 C C . SER B 1 55 ? -6.527 -10.141 8.086 1 88.38 55 SER B C 1
ATOM 1299 O O . SER B 1 55 ? -5.75 -9.789 8.977 1 88.38 55 SER B O 1
ATOM 1301 N N . MET B 1 56 ? -6.164 -10.211 6.895 1 93.38 56 MET B N 1
ATOM 1302 C CA . MET B 1 56 ? -4.758 -10.07 6.531 1 93.38 56 MET B CA 1
ATOM 1303 C C . MET B 1 56 ? -4.324 -8.609 6.605 1 93.38 56 MET B C 1
ATOM 1305 O O . MET B 1 56 ? -3.139 -8.305 6.469 1 93.38 56 MET B O 1
ATOM 1309 N N . HIS B 1 57 ? -5.211 -7.723 6.828 1 94.88 57 HIS B N 1
ATOM 1310 C CA . HIS B 1 57 ? -4.867 -6.316 7 1 94.88 57 HIS B CA 1
ATOM 1311 C C . HIS B 1 57 ? -4.223 -6.07 8.359 1 94.88 57 HIS B C 1
ATOM 1313 O O . HIS B 1 57 ? -3.635 -5.012 8.594 1 94.88 57 HIS B O 1
ATOM 1319 N N . GLN B 1 58 ? -4.285 -6.977 9.266 1 95.31 58 GLN B N 1
ATOM 1320 C CA . GLN B 1 58 ? -3.59 -6.992 10.547 1 95.31 58 GLN B CA 1
ATOM 1321 C C . GLN B 1 58 ? -3.947 -5.766 11.383 1 95.31 58 GLN B C 1
ATOM 1323 O O . GLN B 1 58 ? -3.078 -5.176 12.023 1 95.31 58 GLN B O 1
ATOM 1328 N N . GLY B 1 59 ? -5.199 -5.301 11.305 1 96 59 GLY B N 1
ATOM 1329 C CA . GLY B 1 59 ? -5.707 -4.23 12.141 1 96 59 GLY B CA 1
ATOM 1330 C C . GLY B 1 59 ? -5.535 -2.854 11.523 1 96 59 GLY B C 1
ATOM 1331 O O . GLY B 1 59 ? -6.055 -1.864 12.047 1 96 59 GLY B O 1
ATOM 1332 N N . PHE B 1 60 ? -4.762 -2.775 10.469 1 97.88 60 PHE B N 1
ATOM 1333 C CA . PHE B 1 60 ? -4.633 -1.489 9.797 1 97.88 60 PHE B CA 1
ATOM 1334 C C . PHE B 1 60 ? -5.965 -1.064 9.188 1 97.88 60 PHE B C 1
ATOM 1336 O O . PHE B 1 60 ? -6.707 -1.896 8.656 1 97.88 60 PHE B O 1
ATOM 1343 N N . THR B 1 61 ? -6.23 0.248 9.18 1 96.81 61 THR B N 1
ATOM 1344 C CA . THR B 1 61 ? -7.559 0.714 8.797 1 96.81 61 THR B CA 1
ATOM 1345 C C . THR B 1 61 ? -7.469 1.726 7.656 1 96.81 61 THR B C 1
ATOM 1347 O O . THR B 1 61 ? -8.461 1.983 6.969 1 96.81 61 THR B O 1
ATOM 1350 N N . HIS B 1 62 ? -6.312 2.387 7.48 1 97.62 62 HIS B N 1
ATOM 1351 C CA . HIS B 1 62 ? -6.164 3.445 6.488 1 97.62 62 HIS B CA 1
ATOM 1352 C C . HIS B 1 62 ? -4.906 3.246 5.648 1 97.62 62 HIS B C 1
ATOM 1354 O O . HIS B 1 62 ? -3.881 2.795 6.16 1 97.62 62 HIS B O 1
ATOM 1360 N N . VAL B 1 63 ? -5.031 3.576 4.441 1 98.38 63 VAL B N 1
ATOM 1361 C CA . VAL B 1 63 ? -3.91 3.605 3.508 1 98.38 63 VAL B CA 1
ATOM 1362 C C . VAL B 1 63 ? -3.77 5.004 2.912 1 98.38 63 VAL B C 1
ATOM 1364 O O . VAL B 1 63 ? -4.75 5.59 2.449 1 98.38 63 VAL B O 1
ATOM 1367 N N . PHE B 1 64 ? -2.592 5.559 2.932 1 98.06 64 PHE B N 1
ATOM 1368 C CA . PHE B 1 64 ? -2.238 6.82 2.285 1 98.06 64 PHE B CA 1
ATOM 1369 C C . PHE B 1 64 ? -1.135 6.609 1.257 1 98.06 64 PHE B C 1
ATOM 1371 O O . PHE B 1 64 ? -0.156 5.906 1.522 1 98.06 64 PHE B O 1
ATOM 1378 N N . VAL B 1 65 ? -1.306 7.18 0.086 1 98.06 65 VAL B N 1
ATOM 1379 C CA . VAL B 1 65 ? -0.313 7.016 -0.97 1 98.06 65 VAL B CA 1
ATOM 1380 C C . VAL B 1 65 ? 0.035 8.375 -1.571 1 98.06 65 VAL B C 1
ATOM 1382 O O . VAL B 1 65 ? -0.853 9.117 -2 1 98.06 65 VAL B O 1
ATOM 1385 N N . SER B 1 66 ? 1.263 8.688 -1.586 1 97.75 66 SER B N 1
ATOM 1386 C CA . SER B 1 66 ? 1.804 9.836 -2.297 1 97.75 66 SER B CA 1
ATOM 1387 C C . SER B 1 66 ? 2.818 9.414 -3.354 1 97.75 66 SER B C 1
ATOM 1389 O O . SER B 1 66 ? 3.533 8.422 -3.17 1 97.75 66 SER B O 1
ATOM 1391 N N . THR B 1 67 ? 2.883 10.148 -4.402 1 96.75 67 THR B N 1
ATOM 1392 C CA . THR B 1 67 ? 3.791 9.812 -5.496 1 96.75 67 THR B CA 1
ATOM 1393 C C . THR B 1 67 ? 4.812 10.93 -5.711 1 96.75 67 THR B C 1
ATOM 1395 O O . THR B 1 67 ? 4.5 12.109 -5.539 1 96.75 67 THR B O 1
ATOM 1398 N N . PHE B 1 68 ? 5.965 10.508 -6.078 1 97.44 68 PHE B N 1
ATOM 1399 C CA . PHE B 1 68 ? 7.102 11.367 -6.379 1 97.44 68 PHE B CA 1
ATOM 1400 C C . PHE B 1 68 ? 7.785 10.938 -7.672 1 97.44 68 PHE B C 1
ATOM 1402 O O . PHE B 1 68 ? 7.516 9.844 -8.188 1 97.44 68 PHE B O 1
ATOM 1409 N N . GLU B 1 69 ? 8.656 11.781 -8.141 1 96.25 69 GLU B N 1
ATOM 1410 C CA . GLU B 1 69 ? 9.312 11.469 -9.406 1 96.25 69 GLU B CA 1
ATOM 1411 C C . GLU B 1 69 ? 10.711 10.906 -9.18 1 96.25 69 GLU B C 1
ATOM 1413 O O . GLU B 1 69 ? 11.398 10.523 -10.125 1 96.25 69 GLU B O 1
ATOM 1418 N N . SER B 1 70 ? 11.148 10.914 -7.934 1 95.75 70 SER B N 1
ATOM 1419 C CA . SER B 1 70 ? 12.461 10.375 -7.586 1 95.75 70 SER B CA 1
ATOM 1420 C C . SER B 1 70 ? 12.57 10.141 -6.082 1 95.75 70 SER B C 1
ATOM 1422 O O . SER B 1 70 ? 11.773 10.664 -5.301 1 95.75 70 SER B O 1
ATOM 1424 N N . THR B 1 71 ? 13.57 9.273 -5.75 1 95.81 71 THR B N 1
ATOM 1425 C CA . THR B 1 71 ? 13.852 9.086 -4.332 1 95.81 71 THR B CA 1
ATOM 1426 C C . THR B 1 71 ? 14.328 10.383 -3.695 1 95.81 71 THR B C 1
ATOM 1428 O O . THR B 1 71 ? 14.086 10.633 -2.512 1 95.81 71 THR B O 1
ATOM 1431 N N . GLU B 1 72 ? 15.008 11.258 -4.469 1 96.12 72 GLU B N 1
ATOM 1432 C CA . GLU B 1 72 ? 15.391 12.578 -3.982 1 96.12 72 GLU B CA 1
ATOM 1433 C C . GLU B 1 72 ? 14.164 13.414 -3.629 1 96.12 72 GLU B C 1
ATOM 1435 O O . GLU B 1 72 ? 14.18 14.156 -2.645 1 96.12 72 GLU B O 1
ATOM 1440 N N . GLY B 1 73 ? 13.141 13.328 -4.473 1 97.12 73 GLY B N 1
ATOM 1441 C CA . GLY B 1 73 ? 11.898 14.008 -4.16 1 97.12 73 GLY B CA 1
ATOM 1442 C C . GLY B 1 73 ? 11.266 13.539 -2.859 1 97.12 73 GLY B C 1
ATOM 1443 O O . GLY B 1 73 ? 10.734 14.352 -2.096 1 97.12 73 GLY B O 1
ATOM 1444 N N . VAL B 1 74 ? 11.352 12.211 -2.59 1 97.38 74 VAL B N 1
ATOM 1445 C CA . VAL B 1 74 ? 10.844 11.672 -1.332 1 97.38 74 VAL B CA 1
ATOM 1446 C C . VAL B 1 74 ? 11.648 12.242 -0.165 1 97.38 74 VAL B C 1
ATOM 1448 O O . VAL B 1 74 ? 11.07 12.664 0.842 1 97.38 74 VAL B O 1
ATOM 1451 N N . ALA B 1 75 ? 12.953 12.25 -0.351 1 96.69 75 ALA B N 1
ATOM 1452 C CA . ALA B 1 75 ? 13.82 12.773 0.703 1 96.69 75 ALA B CA 1
ATOM 1453 C C . ALA B 1 75 ? 13.5 14.234 1.004 1 96.69 75 ALA B C 1
ATOM 1455 O O . ALA B 1 75 ? 13.469 14.641 2.168 1 96.69 75 ALA B O 1
ATOM 1456 N N . GLU B 1 76 ? 13.289 15.023 0.003 1 97.31 76 GLU B N 1
ATOM 1457 C CA . GLU B 1 76 ? 12.906 16.422 0.17 1 97.31 76 GLU B CA 1
ATOM 1458 C C . GLU B 1 76 ? 11.578 16.562 0.909 1 97.31 76 GLU B C 1
ATOM 1460 O O . GLU B 1 76 ? 11.438 17.406 1.79 1 97.31 76 GLU B O 1
ATOM 1465 N N . TYR B 1 77 ? 10.664 15.75 0.527 1 97.75 77 TYR B N 1
ATOM 1466 C CA . TYR B 1 77 ? 9.359 15.703 1.177 1 97.75 77 TYR B CA 1
ATOM 1467 C C . TYR B 1 77 ? 9.5 15.383 2.66 1 97.75 77 TYR B C 1
ATOM 1469 O O . TYR B 1 77 ? 8.945 16.078 3.51 1 97.75 77 TYR B O 1
ATOM 1477 N N . LEU B 1 78 ? 10.242 14.375 2.982 1 96.81 78 LEU B N 1
ATOM 1478 C CA . LEU B 1 78 ? 10.383 13.898 4.355 1 96.81 78 LEU B CA 1
ATOM 1479 C C . LEU B 1 78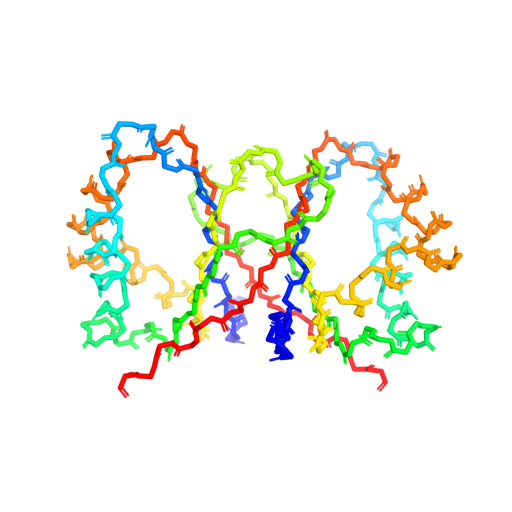 ? 11.078 14.945 5.219 1 96.81 78 LEU B C 1
ATOM 1481 O O . LEU B 1 78 ? 10.789 15.062 6.41 1 96.81 78 LEU B O 1
ATOM 1485 N N . ALA B 1 79 ? 11.984 15.711 4.586 1 97.06 79 ALA B N 1
ATOM 1486 C CA . ALA B 1 79 ? 12.781 16.688 5.324 1 97.06 79 ALA B CA 1
ATOM 1487 C C . ALA B 1 79 ? 12.07 18.047 5.383 1 97.06 79 ALA B C 1
ATOM 1489 O O . ALA B 1 79 ? 12.461 18.922 6.156 1 97.06 79 ALA B O 1
ATOM 1490 N N . HIS B 1 80 ? 11.141 18.266 4.523 1 97.94 80 HIS B N 1
ATOM 1491 C CA . HIS B 1 80 ? 10.469 19.562 4.449 1 97.94 80 HIS B CA 1
ATOM 1492 C C . HIS B 1 80 ? 9.828 19.922 5.781 1 97.94 80 HIS B C 1
ATOM 1494 O O . HIS B 1 80 ? 9.156 19.094 6.402 1 97.94 80 HIS B O 1
ATOM 1500 N N . PRO B 1 81 ? 9.914 21.141 6.23 1 98.06 81 PRO B N 1
ATOM 1501 C CA . PRO B 1 81 ? 9.375 21.547 7.531 1 98.06 81 PRO B CA 1
ATOM 1502 C C . PRO B 1 81 ? 7.871 21.297 7.652 1 98.06 81 PRO B C 1
ATOM 1504 O O . PRO B 1 81 ? 7.395 20.891 8.711 1 98.06 81 PRO B O 1
ATOM 1507 N N . ALA B 1 82 ? 7.145 21.516 6.621 1 97.81 82 ALA B N 1
ATOM 1508 C CA . ALA B 1 82 ? 5.703 21.297 6.648 1 97.81 82 ALA B CA 1
ATOM 1509 C C . ALA B 1 82 ? 5.383 19.828 6.93 1 97.81 82 ALA B C 1
ATOM 1511 O O . ALA B 1 82 ? 4.457 19.516 7.684 1 97.81 82 ALA B O 1
ATOM 1512 N N . HIS B 1 83 ? 6.109 18.891 6.27 1 97.94 83 HIS B N 1
ATOM 1513 C CA . HIS B 1 83 ? 5.898 17.469 6.523 1 97.94 83 HIS B CA 1
ATOM 1514 C C . HIS B 1 83 ? 6.312 17.094 7.945 1 97.94 83 HIS B C 1
ATOM 1516 O O . HIS B 1 83 ? 5.605 16.344 8.625 1 97.94 83 HIS B O 1
ATOM 1522 N N . VAL B 1 84 ? 7.477 17.562 8.367 1 97.31 84 VAL B N 1
ATOM 1523 C CA . VAL B 1 84 ? 8 17.219 9.688 1 97.31 84 VAL B CA 1
ATOM 1524 C C . VAL B 1 84 ? 7.004 17.641 10.766 1 97.31 84 VAL B C 1
ATOM 1526 O O . VAL B 1 84 ? 6.68 16.859 11.664 1 97.31 84 VAL B O 1
ATOM 1529 N N . GLU B 1 85 ? 6.504 18.859 10.68 1 96.81 85 GLU B N 1
ATOM 1530 C CA . GLU B 1 85 ? 5.516 19.344 11.641 1 96.81 85 GLU B CA 1
ATOM 1531 C C . GLU B 1 85 ? 4.25 18.5 11.609 1 96.81 85 GLU B C 1
ATOM 1533 O O . GLU B 1 85 ? 3.742 18.094 12.656 1 96.81 85 GLU B O 1
ATOM 1538 N N . PHE B 1 86 ? 3.779 18.266 10.43 1 97.12 86 PHE B N 1
ATOM 1539 C CA . PHE B 1 86 ? 2.574 17.453 10.25 1 97.12 86 PHE B CA 1
ATOM 1540 C C . PHE B 1 86 ? 2.773 16.047 10.797 1 97.12 86 PHE B C 1
ATOM 1542 O O . PHE B 1 86 ? 1.944 15.555 11.562 1 97.12 86 PHE B O 1
ATOM 1549 N N . ALA B 1 87 ? 3.893 15.398 10.43 1 95.75 87 ALA B N 1
ATOM 1550 C CA . ALA B 1 87 ? 4.168 14.016 10.797 1 95.75 87 ALA B CA 1
ATOM 1551 C C . ALA B 1 87 ? 4.281 13.859 12.312 1 95.75 87 ALA B C 1
ATOM 1553 O O . ALA B 1 87 ? 3.828 12.859 12.875 1 95.75 87 ALA B O 1
ATOM 1554 N N . ASN B 1 88 ? 4.871 14.82 12.961 1 95.19 88 ASN B N 1
ATOM 1555 C CA . ASN B 1 88 ? 5.02 14.773 14.406 1 95.19 88 ASN B CA 1
ATOM 1556 C C . ASN B 1 88 ? 3.664 14.727 15.109 1 95.19 88 ASN B C 1
ATOM 1558 O O . ASN B 1 88 ? 3.486 13.992 16.078 1 95.19 88 ASN B O 1
ATOM 1562 N N . LEU B 1 89 ? 2.709 15.461 14.641 1 94.25 89 LEU B N 1
ATOM 1563 C CA . LEU B 1 89 ? 1.363 15.469 15.203 1 94.25 89 LEU B CA 1
ATOM 1564 C C . LEU B 1 89 ? 0.609 14.203 14.805 1 94.25 89 LEU B C 1
ATOM 1566 O O . LEU B 1 89 ? -0.095 13.609 15.633 1 94.25 89 LEU B O 1
ATOM 1570 N N . PHE B 1 90 ? 0.793 13.789 13.57 1 93.75 90 PHE B N 1
ATOM 1571 C CA . PHE B 1 90 ? 0.073 12.656 13.008 1 93.75 90 PHE B CA 1
ATOM 1572 C C . PHE B 1 90 ? 0.485 11.359 13.688 1 93.75 90 PHE B C 1
ATOM 1574 O O . PHE B 1 90 ? -0.364 10.523 14.008 1 93.75 90 PHE B O 1
ATOM 1581 N N . LEU B 1 91 ? 1.762 11.211 14.008 1 94.12 91 LEU B N 1
ATOM 1582 C CA . LEU B 1 91 ? 2.303 9.984 14.578 1 94.12 91 LEU B CA 1
ATOM 1583 C C . LEU B 1 91 ? 1.751 9.75 15.984 1 94.12 91 LEU B C 1
ATOM 1585 O O . LEU B 1 91 ? 1.639 8.609 16.422 1 94.12 91 LEU B O 1
ATOM 1589 N N . LEU B 1 92 ? 1.327 10.812 16.688 1 93.75 92 LEU B N 1
ATO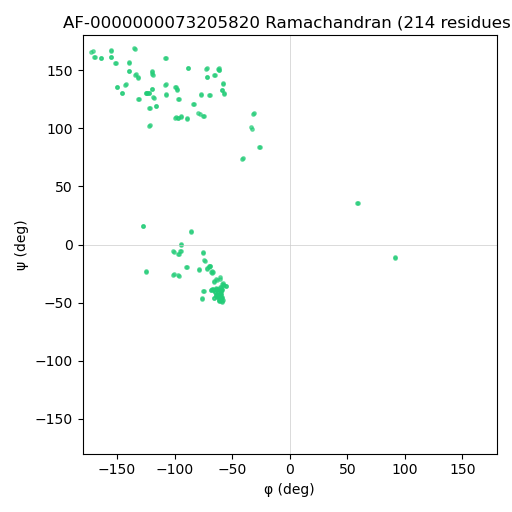M 1590 C CA . LEU B 1 92 ? 0.779 10.703 18.031 1 93.75 92 LEU B CA 1
ATOM 1591 C C . LEU B 1 92 ? -0.581 10.016 18.016 1 93.75 92 LEU B C 1
ATOM 1593 O O . LEU B 1 92 ? -1.046 9.516 19.047 1 93.75 92 LEU B O 1
ATOM 1597 N N . CYS B 1 93 ? -1.162 9.984 16.906 1 95.75 93 CYS B N 1
ATOM 1598 C CA . CYS B 1 93 ? -2.529 9.484 16.797 1 95.75 93 CYS B CA 1
ATOM 1599 C C . CYS B 1 93 ? -2.541 8.008 16.422 1 95.75 93 CYS B C 1
ATOM 1601 O O . CYS B 1 93 ? -3.592 7.363 16.438 1 95.75 93 CYS B O 1
ATOM 1603 N N . PHE B 1 94 ? -1.386 7.43 16.141 1 96.38 94 PHE B N 1
ATOM 1604 C CA . PHE B 1 94 ? -1.388 6.09 15.578 1 96.38 94 PHE B CA 1
ATOM 1605 C C . PHE B 1 94 ? -1.103 5.047 16.641 1 96.38 94 PHE B C 1
ATOM 1607 O O . PHE B 1 94 ? -0.27 5.266 17.531 1 96.38 94 PHE B O 1
ATOM 1614 N N . GLU B 1 95 ? -1.797 4.035 16.656 1 97.19 95 GLU B N 1
ATOM 1615 C CA . GLU B 1 95 ? -1.438 2.805 17.359 1 97.19 95 GLU B CA 1
ATOM 1616 C C . GLU B 1 95 ? -0.359 2.035 16.594 1 97.19 95 GLU B C 1
ATOM 1618 O O . GLU B 1 95 ? 0.585 1.524 17.203 1 97.19 95 GLU B O 1
ATOM 1623 N N . LYS B 1 96 ? -0.563 1.89 15.242 1 96.25 96 LYS B N 1
ATOM 1624 C CA . LYS B 1 96 ? 0.378 1.237 14.336 1 96.25 96 LYS B CA 1
ATOM 1625 C C . LYS B 1 96 ? 0.593 2.07 13.07 1 96.25 96 LYS B C 1
ATOM 1627 O O . LYS B 1 96 ? -0.334 2.719 12.586 1 96.25 96 LYS B O 1
ATOM 1632 N N . VAL B 1 97 ? 1.814 2.004 12.555 1 97.31 97 VAL B N 1
ATOM 1633 C CA . VAL B 1 97 ? 2.115 2.682 11.297 1 97.31 97 VAL B CA 1
ATOM 1634 C C . VAL B 1 97 ? 3.217 1.93 10.555 1 97.31 97 VAL B C 1
ATOM 1636 O O . VAL B 1 97 ? 4.168 1.442 11.172 1 97.31 97 VAL B O 1
ATOM 1639 N N . ILE B 1 98 ? 3.051 1.761 9.344 1 97.88 98 ILE B N 1
ATOM 1640 C CA . ILE B 1 98 ? 4.078 1.315 8.406 1 97.88 98 ILE B CA 1
ATOM 1641 C C . ILE B 1 98 ? 4.199 2.318 7.258 1 97.88 98 ILE B C 1
ATOM 1643 O O . ILE B 1 98 ? 3.193 2.775 6.715 1 97.88 98 ILE B O 1
ATOM 1647 N N . ALA B 1 99 ? 5.379 2.732 6.957 1 98 99 ALA B N 1
ATOM 1648 C CA . ALA B 1 99 ? 5.664 3.553 5.781 1 98 99 ALA B CA 1
ATOM 1649 C C . ALA B 1 99 ? 6.715 2.896 4.895 1 98 99 ALA B C 1
ATOM 1651 O O . ALA B 1 99 ? 7.762 2.459 5.383 1 98 99 ALA B O 1
ATOM 1652 N N . ILE B 1 100 ? 6.438 2.807 3.639 1 98.12 100 ILE B N 1
ATOM 1653 C CA . ILE B 1 100 ? 7.363 2.162 2.711 1 98.12 100 ILE B CA 1
ATOM 1654 C C . ILE B 1 100 ? 7.359 2.908 1.38 1 98.12 100 ILE B C 1
ATOM 1656 O O . ILE B 1 100 ? 6.309 3.336 0.902 1 98.12 100 ILE B O 1
ATOM 1660 N N . ASP B 1 101 ? 8.539 3.104 0.816 1 98.25 101 ASP B N 1
ATOM 1661 C CA . ASP B 1 101 ? 8.727 3.686 -0.51 1 98.25 101 ASP B CA 1
ATOM 1662 C C . ASP B 1 101 ? 9.164 2.623 -1.518 1 98.25 101 ASP B C 1
ATOM 1664 O O . ASP B 1 101 ? 10.016 1.781 -1.213 1 98.25 101 ASP B O 1
ATOM 1668 N N . TYR B 1 102 ? 8.594 2.686 -2.686 1 97.69 102 TYR B N 1
ATOM 1669 C CA . TYR B 1 102 ? 9.016 1.741 -3.715 1 97.69 102 TYR B CA 1
ATOM 1670 C C . TYR B 1 102 ? 8.828 2.334 -5.105 1 97.69 102 TYR B C 1
ATOM 1672 O O . TYR B 1 102 ? 8.047 3.273 -5.289 1 97.69 102 TYR B O 1
ATOM 1680 N N . LYS B 1 103 ? 9.562 1.849 -6.055 1 96.5 103 LYS B N 1
ATOM 1681 C CA . LYS B 1 103 ? 9.414 2.186 -7.469 1 96.5 103 LYS B CA 1
ATOM 1682 C C . LYS B 1 103 ? 8.531 1.172 -8.188 1 96.5 103 LYS B C 1
ATOM 1684 O O . LYS B 1 103 ? 8.938 0.028 -8.406 1 96.5 103 LYS B O 1
ATOM 1689 N N . PRO B 1 104 ? 7.355 1.641 -8.555 1 96.06 104 PRO B N 1
ATOM 1690 C CA . PRO B 1 104 ? 6.434 0.671 -9.148 1 96.06 104 PRO B CA 1
ATOM 1691 C C . PRO B 1 104 ? 6.883 0.209 -10.539 1 96.06 104 PRO B C 1
ATOM 1693 O O . PRO B 1 104 ? 7.219 1.036 -11.391 1 96.06 104 PRO B O 1
ATOM 1696 N N . THR B 1 105 ? 6.941 -1.052 -10.742 1 93.12 105 THR B N 1
ATOM 1697 C CA . THR B 1 105 ? 7.055 -1.707 -12.039 1 93.12 105 THR B CA 1
ATOM 1698 C C . THR B 1 105 ? 5.695 -2.205 -12.516 1 93.12 105 THR B C 1
ATOM 1700 O O . THR B 1 105 ? 5.109 -3.105 -11.906 1 93.12 105 THR B O 1
ATOM 1703 N N . ILE B 1 106 ? 5.211 -1.509 -13.539 1 86.62 106 ILE B N 1
ATOM 1704 C CA . ILE B 1 106 ? 3.898 -1.86 -14.07 1 86.62 106 ILE B CA 1
ATOM 1705 C C . ILE B 1 106 ? 4.031 -3.016 -15.055 1 86.62 106 ILE B C 1
ATO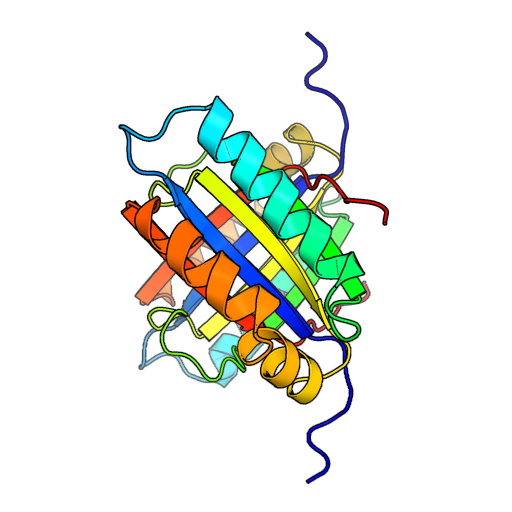M 1707 O O . ILE B 1 106 ? 4.836 -2.951 -15.992 1 86.62 106 ILE B O 1
ATOM 1711 N N . VAL B 1 107 ? 3.338 -4.059 -14.711 1 76.94 107 VAL B N 1
ATOM 1712 C CA . VAL B 1 107 ? 3.385 -5.199 -15.617 1 76.94 107 VAL B CA 1
ATOM 1713 C C . VAL B 1 107 ? 2.277 -5.082 -16.656 1 76.94 107 VAL B C 1
ATOM 1715 O O . VAL B 1 107 ? 1.107 -4.895 -16.312 1 76.94 107 VAL B O 1
ATOM 1718 N N . LYS B 1 108 ? 2.777 -4.781 -17.906 1 63.88 108 LYS B N 1
ATOM 1719 C CA . LYS B 1 108 ? 1.857 -4.695 -19.047 1 63.88 108 LYS B CA 1
ATOM 1720 C C . LYS B 1 108 ? 1.481 -6.082 -19.547 1 63.88 108 LYS B C 1
ATOM 1722 O O . LYS B 1 108 ? 2.348 -6.941 -19.719 1 63.88 108 LYS B O 1
ATOM 1727 N N . LEU B 1 109 ? 0.192 -6.359 -19.328 1 55.69 109 LEU B N 1
ATOM 1728 C CA . LEU B 1 109 ? -0.299 -7.562 -20 1 55.69 109 LEU B CA 1
ATOM 1729 C C . LEU B 1 109 ? -0.129 -7.461 -21.5 1 55.69 109 LEU B C 1
ATOM 1731 O O . LEU B 1 109 ? -0.14 -6.359 -22.062 1 55.69 109 LEU B O 1
#

Solvent-accessible surface area (backbone atoms only — not comparable to full-atom values): 11607 Å² total; per-residue (Å²): 127,75,76,75,78,39,55,25,40,40,40,33,41,30,18,67,36,88,85,60,51,71,68,56,51,52,51,48,52,52,54,57,55,48,43,46,81,73,35,80,46,39,73,44,39,31,32,27,50,55,68,53,91,61,77,44,33,73,75,45,40,37,41,39,38,34,32,21,59,21,72,66,30,47,51,50,44,64,65,32,65,71,44,44,57,48,47,61,59,54,58,72,44,42,71,43,71,34,39,42,26,26,45,68,47,72,58,79,127,126,77,77,75,78,39,53,25,40,42,38,34,42,28,18,67,35,88,84,59,51,71,69,55,52,51,51,48,51,52,52,57,56,48,42,46,80,73,34,80,46,39,72,44,41,30,30,28,50,55,68,51,93,62,77,44,32,74,76,43,43,36,40,39,39,33,34,22,58,22,72,66,30,48,51,50,46,64,64,30,66,70,45,44,58,49,47,61,59,53,57,72,45,42,72,44,71,35,38,44,24,24,45,67,47,73,58,79,127

Foldseek 3Di:
DPQDFAKKKKKKWFAFDPPDDPVNVVVLVVLVQCLVVVQVQFPDKDKDFDPDPDCPSVRTTMMIMTMGRHPVSVVSSCPPPSNVVSVVVVVVGTPDMDIDMDGDDDDDD/DPQDFAKKKKKKWFAFDPPDDPVNVVVLVVLVQCLVVVQVQFPDKDKDFDPDPDCPSVRTTMMIMTMGRHPVSVVSSCPPPSNVVSCVVVVVGTPDMDIDMDGDDDDDD

Organism: Cajanus cajan (NCBI:txid3821)

pLDDT: mean 92.6, std 12.86, range [25.27, 98.5]

Radius of gyration: 17.24 Å; Cα contacts (8 Å, |Δi|>4): 404; chains: 2; bounding box: 52×45×42 Å

Sequence (218 aa):
MEEAKGLVNHVVLTKFKDDVAPERIEDFIKGFANLVNLIPPMKSFSWGKDVSDTSMHQGFTHVFVSTFESTEGVAEYLAHPAHVEFANLFLLCFEKVIAIDYKPTIVKLMEEAKGLVNHVVLTKFKDDVAPERIEDFIKGFANLVNLIPPMKSFSWGKDVSDTSMHQGFTHVFVSTFESTEGVAEYLAHPAHVEFANLFLLCFEKVIAIDYKPTIVKL